Protein AF-A0AAE8SGS6-F1 (afdb_monomer_lite)

Structure (mmCIF, N/CA/C/O backbone):
data_AF-A0AAE8SGS6-F1
#
_entry.id   AF-A0AAE8SGS6-F1
#
loop_
_atom_site.group_PDB
_atom_site.id
_atom_site.type_symbol
_atom_site.label_atom_id
_atom_site.label_alt_id
_atom_site.label_comp_id
_atom_site.label_asym_id
_atom_site.label_entity_id
_atom_site.label_seq_id
_atom_site.pdbx_PDB_ins_code
_atom_site.Cartn_x
_atom_site.Cartn_y
_atom_site.Cartn_z
_atom_site.occupancy
_atom_site.B_iso_or_equiv
_atom_site.auth_seq_id
_atom_site.auth_comp_id
_atom_site.auth_asym_id
_atom_site.auth_atom_id
_atom_site.pdbx_PDB_model_num
ATOM 1 N N . MET A 1 1 ? -0.148 -6.197 -7.520 1.00 55.69 1 MET A N 1
ATOM 2 C CA . MET A 1 1 ? 1.089 -6.992 -7.305 1.00 55.69 1 MET A CA 1
ATOM 3 C C . MET A 1 1 ? 2.175 -6.248 -6.523 1.00 55.69 1 MET A C 1
ATOM 5 O O . MET A 1 1 ? 2.880 -6.892 -5.769 1.00 55.69 1 MET A O 1
ATOM 9 N N . GLY A 1 2 ? 2.340 -4.921 -6.624 1.00 62.47 2 GLY A N 1
ATOM 10 C CA . GLY A 1 2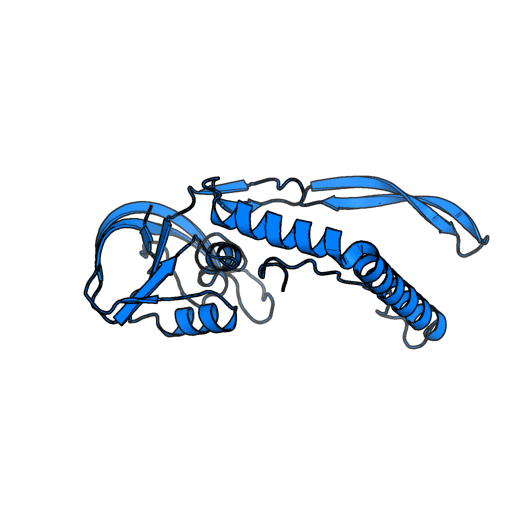 ? 3.421 -4.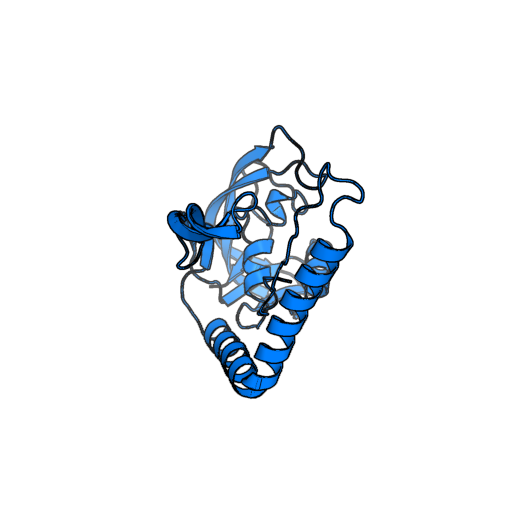232 -5.888 1.00 62.47 2 GLY A CA 1
ATOM 11 C C . GLY A 1 2 ? 3.364 -4.376 -4.355 1.00 62.47 2 GLY A C 1
ATOM 12 O O . GLY A 1 2 ? 4.394 -4.541 -3.711 1.00 62.47 2 GLY A O 1
ATOM 13 N N . LEU A 1 3 ? 2.161 -4.393 -3.768 1.00 75.56 3 LEU A N 1
ATOM 14 C CA . LEU A 1 3 ? 1.960 -4.405 -2.310 1.00 75.56 3 LEU A CA 1
ATOM 15 C C . LEU A 1 3 ? 1.881 -5.807 -1.678 1.00 75.56 3 LEU A C 1
ATOM 17 O O . LEU A 1 3 ? 1.738 -5.916 -0.463 1.00 75.56 3 LEU A O 1
ATOM 21 N N . SER A 1 4 ? 2.026 -6.883 -2.462 1.00 83.31 4 SER A N 1
ATOM 22 C CA . SER A 1 4 ? 2.047 -8.270 -1.956 1.00 83.31 4 SER A CA 1
ATOM 23 C C . SER A 1 4 ? 3.421 -8.716 -1.430 1.00 83.31 4 SER A C 1
ATOM 25 O O . SER A 1 4 ? 3.700 -9.912 -1.341 1.00 83.31 4 SER A O 1
ATOM 27 N N . GLN A 1 5 ? 4.295 -7.756 -1.096 1.00 87.31 5 GLN A N 1
ATOM 28 C CA . GLN A 1 5 ? 5.687 -7.971 -0.676 1.00 87.31 5 GLN A CA 1
ATOM 29 C C . GLN A 1 5 ? 6.478 -8.824 -1.679 1.00 87.31 5 GLN A C 1
ATOM 31 O O . GLN A 1 5 ? 7.076 -9.847 -1.343 1.00 87.31 5 GLN A O 1
ATOM 36 N N . THR A 1 6 ? 6.429 -8.412 -2.944 1.00 87.38 6 THR A N 1
ATOM 37 C CA . THR A 1 6 ? 7.025 -9.118 -4.084 1.00 87.38 6 THR A CA 1
ATOM 38 C C . THR A 1 6 ? 7.822 -8.148 -4.943 1.00 87.38 6 THR A C 1
ATOM 40 O O . THR A 1 6 ? 7.448 -6.987 -5.089 1.00 87.38 6 THR A O 1
ATOM 43 N N . ILE A 1 7 ? 8.888 -8.634 -5.574 1.00 88.88 7 ILE A N 1
ATOM 44 C CA . ILE A 1 7 ? 9.626 -7.859 -6.574 1.00 88.88 7 ILE A CA 1
ATOM 45 C C . ILE A 1 7 ? 8.873 -7.979 -7.898 1.00 88.88 7 ILE A C 1
ATOM 47 O O . ILE A 1 7 ? 8.669 -9.084 -8.395 1.00 88.88 7 ILE A O 1
ATOM 51 N N . THR A 1 8 ? 8.445 -6.848 -8.454 1.00 89.69 8 THR A N 1
ATOM 52 C CA . THR A 1 8 ? 7.739 -6.792 -9.739 1.00 89.69 8 THR A CA 1
ATOM 53 C C . THR A 1 8 ? 8.549 -5.957 -10.715 1.00 89.69 8 THR A C 1
ATOM 55 O O . THR A 1 8 ? 9.014 -4.875 -10.365 1.00 89.69 8 THR A O 1
ATOM 58 N N . PHE A 1 9 ? 8.692 -6.450 -11.941 1.00 89.81 9 PHE A N 1
ATOM 59 C CA . PHE A 1 9 ? 9.285 -5.707 -13.045 1.00 89.81 9 PHE A CA 1
ATOM 60 C C . PHE A 1 9 ? 8.197 -5.412 -14.072 1.00 89.81 9 PHE A C 1
ATOM 62 O O . PHE A 1 9 ? 7.480 -6.321 -14.487 1.00 89.81 9 PHE A O 1
ATOM 69 N N . LEU A 1 10 ? 8.094 -4.152 -14.484 1.00 90.19 10 LEU A N 1
ATOM 70 C CA . LEU A 1 10 ? 7.346 -3.756 -15.669 1.00 90.19 10 LEU A CA 1
ATOM 71 C C . LEU A 1 10 ? 8.364 -3.477 -16.775 1.00 90.19 10 LEU A C 1
ATOM 73 O O . LEU A 1 10 ? 9.272 -2.667 -16.592 1.00 90.19 10 LEU A O 1
ATOM 77 N N . ILE A 1 11 ? 8.233 -4.180 -17.898 1.00 89.31 11 ILE A N 1
ATOM 78 C CA . ILE A 1 11 ? 9.107 -4.021 -19.059 1.00 89.31 11 ILE A CA 1
ATOM 79 C C . ILE A 1 11 ? 8.247 -3.500 -20.195 1.00 89.31 11 ILE A C 1
ATOM 81 O O . ILE A 1 11 ? 7.446 -4.236 -20.769 1.00 89.31 11 ILE A O 1
ATOM 85 N N . GLU A 1 12 ? 8.424 -2.229 -20.521 1.00 89.56 12 GLU A N 1
ATOM 86 C CA . GLU A 1 12 ? 7.713 -1.599 -21.622 1.00 89.56 12 GLU A CA 1
ATOM 87 C C . GLU A 1 12 ? 8.649 -1.378 -22.798 1.00 89.56 12 GLU A C 1
ATOM 89 O O . GLU A 1 12 ? 9.820 -1.021 -22.657 1.00 89.56 12 GLU A O 1
ATOM 94 N N . MET A 1 13 ? 8.109 -1.594 -23.990 1.00 86.56 13 MET A N 1
ATOM 95 C CA . MET A 1 13 ? 8.803 -1.341 -25.239 1.00 86.56 13 MET A CA 1
ATOM 96 C C . MET A 1 13 ? 7.984 -0.382 -26.077 1.00 86.56 13 MET A C 1
ATOM 98 O O . MET A 1 13 ? 6.754 -0.401 -26.054 1.00 86.56 13 MET A O 1
ATOM 102 N N . ARG A 1 14 ? 8.670 0.452 -26.857 1.00 83.94 14 ARG A N 1
ATOM 103 C CA . ARG A 1 14 ? 8.012 1.415 -27.738 1.00 83.94 14 ARG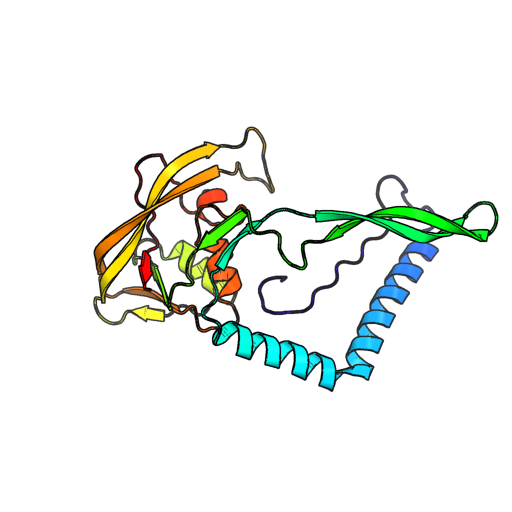 A CA 1
ATOM 104 C C . ARG A 1 14 ? 7.076 0.678 -28.704 1.00 83.94 14 ARG A C 1
ATOM 106 O O . ARG A 1 14 ? 7.540 -0.102 -29.530 1.00 83.94 14 ARG A O 1
ATOM 113 N N . GLY A 1 15 ? 5.775 0.936 -28.615 1.00 85.00 15 GLY A N 1
ATOM 114 C CA . GLY A 1 15 ? 4.773 0.285 -29.470 1.00 85.00 15 GLY A CA 1
ATOM 115 C C . GLY A 1 15 ? 3.657 1.197 -29.977 1.00 85.00 15 GLY A C 1
ATOM 116 O O . GLY A 1 15 ? 3.002 0.859 -30.958 1.00 85.00 15 GLY A O 1
ATOM 117 N N . ILE A 1 16 ? 3.458 2.365 -29.364 1.00 88.06 16 ILE A N 1
ATOM 118 C CA . ILE A 1 16 ? 2.375 3.287 -29.724 1.00 88.06 16 ILE A CA 1
ATOM 119 C C . ILE A 1 16 ? 2.725 4.022 -31.024 1.00 88.06 16 ILE A C 1
ATOM 121 O O . ILE A 1 16 ? 3.804 4.605 -31.141 1.00 88.06 16 ILE A O 1
ATOM 125 N N . GLY A 1 17 ? 1.808 3.992 -31.996 1.00 89.94 17 GLY A N 1
ATOM 126 C CA . GLY A 1 17 ? 1.929 4.732 -33.259 1.00 89.94 17 GLY A CA 1
ATOM 127 C C . GLY A 1 17 ? 2.955 4.174 -34.251 1.00 89.94 17 GLY A C 1
ATOM 128 O O . GLY A 1 17 ? 3.382 4.901 -35.141 1.00 89.94 17 GLY A O 1
ATOM 129 N N . LEU A 1 18 ? 3.379 2.914 -34.093 1.00 87.25 18 LEU A N 1
ATOM 130 C CA . LEU A 1 18 ? 4.431 2.300 -34.919 1.00 87.25 18 LEU A CA 1
ATOM 131 C C . LEU A 1 18 ? 3.973 1.128 -35.795 1.00 87.25 18 LEU A C 1
ATOM 133 O O . LEU A 1 18 ? 4.754 0.675 -36.626 1.00 87.25 18 LEU A O 1
ATOM 137 N N . ALA A 1 19 ? 2.750 0.623 -35.609 1.00 89.25 19 ALA A N 1
ATOM 138 C CA . ALA A 1 19 ? 2.269 -0.596 -36.264 1.00 89.25 19 ALA A CA 1
ATOM 139 C C . ALA A 1 19 ? 3.290 -1.760 -36.148 1.00 89.25 19 ALA A C 1
ATOM 141 O O . ALA A 1 19 ? 3.707 -2.128 -35.042 1.00 89.25 19 ALA A O 1
ATOM 142 N N . ASP A 1 20 ? 3.702 -2.331 -37.277 1.00 88.19 20 ASP A N 1
ATOM 143 C CA . ASP A 1 20 ? 4.616 -3.469 -37.401 1.00 88.19 20 ASP A CA 1
ATOM 144 C C . ASP A 1 20 ? 6.100 -3.078 -37.487 1.00 88.19 20 ASP A C 1
ATOM 146 O O . ASP A 1 20 ? 6.967 -3.957 -37.500 1.00 88.19 20 ASP A O 1
ATOM 150 N N . GLN A 1 21 ? 6.424 -1.780 -37.460 1.00 90.38 21 GLN A N 1
ATOM 151 C CA . GLN A 1 21 ? 7.806 -1.319 -37.550 1.00 90.38 21 GLN A CA 1
ATOM 152 C C . GLN A 1 21 ? 8.671 -2.002 -36.492 1.00 90.38 21 GLN A C 1
ATOM 154 O O . GLN A 1 21 ? 8.366 -1.990 -35.290 1.00 90.38 21 GLN A O 1
ATOM 159 N N . GLU A 1 22 ? 9.768 -2.600 -36.955 1.00 89.25 22 GLU A N 1
ATOM 160 C CA . GLU A 1 22 ? 10.812 -3.167 -36.102 1.00 89.25 22 GLU A CA 1
ATOM 161 C C . GLU A 1 22 ? 10.275 -4.215 -35.115 1.00 89.25 22 GLU A C 1
ATOM 163 O O . GLU A 1 22 ? 10.820 -4.390 -34.022 1.00 89.25 22 GLU A O 1
ATOM 168 N N . PHE A 1 23 ? 9.173 -4.895 -35.466 1.00 90.50 23 PHE A N 1
ATOM 169 C CA . PHE A 1 23 ? 8.489 -5.835 -34.578 1.00 90.50 23 PHE A CA 1
ATOM 170 C C . PHE A 1 23 ? 9.424 -6.942 -34.086 1.00 90.50 23 PHE A C 1
ATOM 172 O O . PHE A 1 23 ? 9.491 -7.193 -32.887 1.00 90.50 23 PHE A O 1
ATOM 179 N N . GLN A 1 24 ? 10.223 -7.533 -34.982 1.00 92.38 24 GLN A N 1
ATOM 180 C CA . GLN A 1 24 ? 11.206 -8.557 -34.615 1.00 92.38 24 GLN A CA 1
ATOM 181 C C . GLN A 1 24 ? 12.210 -8.040 -33.578 1.00 92.38 24 GLN A C 1
ATOM 183 O O . GLN A 1 24 ? 12.434 -8.697 -32.564 1.00 92.38 24 GLN A O 1
ATOM 188 N N . ARG A 1 25 ? 12.764 -6.836 -33.784 1.00 89.56 25 ARG A N 1
ATOM 189 C CA . ARG A 1 25 ? 13.720 -6.218 -32.853 1.00 89.56 25 ARG A CA 1
ATOM 190 C C . ARG A 1 25 ? 13.089 -5.956 -31.489 1.00 89.56 25 ARG A C 1
ATOM 192 O O . ARG A 1 25 ? 13.722 -6.215 -30.471 1.00 89.56 25 ARG A O 1
ATOM 199 N N . ARG A 1 26 ? 11.854 -5.447 -31.462 1.00 90.75 26 ARG A N 1
ATOM 200 C CA . ARG A 1 26 ? 11.112 -5.205 -30.216 1.00 90.75 26 ARG A CA 1
ATOM 201 C C . ARG A 1 26 ? 10.871 -6.517 -29.477 1.00 90.75 26 ARG A C 1
ATOM 203 O O . ARG A 1 26 ? 11.275 -6.645 -28.331 1.00 90.75 26 ARG A O 1
ATOM 210 N N . THR A 1 27 ? 10.319 -7.523 -30.144 1.00 92.12 27 THR A N 1
ATOM 211 C CA . THR A 1 27 ? 10.084 -8.840 -29.538 1.00 92.12 27 THR A CA 1
ATOM 212 C C . THR A 1 27 ? 11.373 -9.455 -28.990 1.00 92.12 27 THR A C 1
ATOM 214 O O . THR A 1 27 ? 11.394 -9.903 -27.845 1.00 92.12 27 THR A O 1
ATOM 217 N N . ALA A 1 28 ? 12.465 -9.404 -29.760 1.00 93.81 28 ALA A N 1
ATOM 218 C CA . ALA A 1 28 ? 13.766 -9.898 -29.321 1.00 93.81 28 ALA A CA 1
ATOM 219 C C . ALA A 1 28 ? 14.281 -9.145 -28.083 1.00 93.81 28 ALA A C 1
ATOM 221 O O . ALA A 1 28 ? 14.671 -9.785 -27.112 1.00 93.81 28 ALA A O 1
ATOM 222 N N . ALA A 1 29 ? 14.219 -7.808 -28.069 1.00 91.88 29 ALA A N 1
ATOM 223 C CA . ALA A 1 29 ? 14.652 -7.006 -26.924 1.00 91.88 29 ALA A CA 1
ATOM 224 C C . ALA A 1 29 ? 13.851 -7.325 -25.649 1.00 91.88 29 ALA A C 1
ATOM 226 O O . ALA A 1 29 ? 14.433 -7.466 -24.573 1.00 91.88 29 ALA A O 1
ATOM 227 N N . GLY A 1 30 ? 12.530 -7.485 -25.770 1.00 93.56 30 GLY A N 1
ATOM 228 C CA . GLY A 1 30 ? 11.658 -7.858 -24.655 1.00 93.56 30 GLY A CA 1
ATOM 229 C C . GLY A 1 30 ? 11.993 -9.220 -24.082 1.00 93.56 30 GLY A C 1
ATOM 230 O O . GLY A 1 30 ? 12.142 -9.355 -22.868 1.00 93.56 30 GLY A O 1
ATOM 231 N N . LEU A 1 31 ? 12.165 -10.207 -24.965 1.00 95.19 31 LEU A N 1
ATOM 232 C CA . LEU A 1 31 ? 12.571 -11.551 -24.575 1.00 95.19 31 LEU A CA 1
ATOM 233 C C . LEU A 1 31 ? 13.933 -11.526 -23.877 1.00 95.19 31 LEU A C 1
ATOM 235 O O . LEU A 1 31 ? 14.060 -12.087 -22.797 1.00 95.19 31 LEU A O 1
ATOM 239 N N . THR A 1 32 ? 14.922 -10.820 -24.432 1.00 95.69 32 THR A N 1
ATOM 240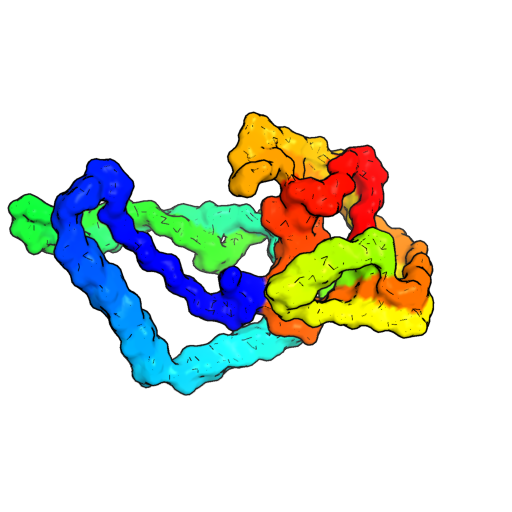 C CA . THR A 1 32 ? 16.246 -10.689 -23.808 1.00 95.69 32 THR A CA 1
ATOM 241 C C . THR A 1 32 ? 16.162 -10.073 -22.413 1.00 95.69 32 THR A C 1
ATOM 243 O O . THR A 1 32 ? 16.795 -10.587 -21.493 1.00 95.69 32 THR A O 1
ATOM 246 N N . MET A 1 33 ? 15.370 -9.011 -22.220 1.00 95.25 33 MET A N 1
ATOM 247 C CA . MET A 1 33 ? 15.194 -8.402 -20.895 1.00 95.25 33 MET A CA 1
ATOM 248 C C . MET A 1 33 ? 14.520 -9.363 -19.909 1.00 95.25 33 MET A C 1
ATOM 250 O O . MET A 1 33 ? 15.003 -9.521 -18.787 1.00 95.25 33 MET A O 1
ATOM 254 N N . ALA A 1 34 ? 13.438 -10.029 -20.324 1.00 95.69 34 ALA A N 1
ATOM 255 C CA . ALA A 1 34 ? 12.726 -10.987 -19.483 1.00 95.69 34 ALA A CA 1
ATOM 256 C C . ALA A 1 34 ? 13.620 -12.179 -19.099 1.00 95.69 34 ALA A C 1
ATOM 258 O O . ALA A 1 34 ? 13.721 -12.504 -17.915 1.00 95.69 34 ALA A O 1
ATOM 259 N N . SER A 1 35 ? 14.322 -12.776 -20.069 1.00 97.25 35 SER A N 1
ATOM 260 C CA . SER A 1 35 ? 15.278 -13.863 -19.836 1.00 97.25 35 SER A CA 1
ATOM 261 C C . SER A 1 35 ? 16.394 -13.431 -18.893 1.00 97.25 35 SER A C 1
ATOM 263 O O . SER A 1 35 ? 16.637 -14.111 -17.906 1.00 97.25 35 SER A O 1
ATOM 265 N N . ALA A 1 36 ? 17.004 -12.261 -19.107 1.00 97.44 36 ALA A N 1
ATOM 266 C CA . ALA A 1 36 ? 18.069 -11.774 -18.234 1.00 97.44 36 ALA A CA 1
ATOM 267 C C . ALA A 1 36 ? 17.602 -11.592 -16.778 1.00 97.44 36 ALA A C 1
ATOM 269 O O . ALA A 1 36 ? 18.345 -11.924 -15.852 1.00 97.44 36 ALA A O 1
ATOM 270 N N . ILE A 1 37 ? 16.377 -11.096 -16.558 1.00 96.38 37 ILE A N 1
ATOM 271 C CA . ILE A 1 37 ? 15.796 -10.965 -15.212 1.00 96.38 37 ILE A CA 1
ATOM 272 C C . ILE A 1 37 ? 15.577 -12.345 -14.583 1.00 96.38 37 ILE A C 1
ATOM 274 O O . ILE A 1 37 ? 15.977 -12.553 -13.436 1.00 96.38 37 ILE A O 1
ATOM 278 N N . ILE A 1 38 ? 14.979 -13.282 -15.325 1.00 96.31 38 ILE A N 1
ATOM 279 C CA . ILE A 1 38 ? 14.697 -14.643 -14.846 1.00 96.31 38 ILE A CA 1
ATOM 280 C C . ILE A 1 38 ? 15.998 -15.381 -14.529 1.00 96.31 38 ILE A C 1
ATOM 282 O O . ILE A 1 38 ? 16.147 -15.891 -13.420 1.00 96.31 38 ILE A O 1
ATOM 286 N N . ASP A 1 39 ? 16.960 -15.377 -15.449 1.00 98.12 39 ASP A N 1
ATOM 287 C CA . ASP A 1 39 ? 18.254 -16.037 -15.283 1.00 98.12 39 ASP A CA 1
ATOM 288 C C . ASP A 1 39 ? 19.023 -15.433 -14.106 1.00 98.12 39 ASP A C 1
ATOM 290 O O . ASP A 1 39 ? 19.580 -16.156 -13.282 1.00 98.12 39 ASP A O 1
ATOM 294 N N . THR A 1 40 ? 19.007 -14.103 -13.960 1.00 97.69 40 THR A N 1
ATOM 295 C CA . THR A 1 40 ? 19.636 -13.437 -12.811 1.00 97.69 40 THR A CA 1
ATOM 296 C C . THR A 1 40 ? 18.970 -13.847 -11.501 1.00 97.69 40 THR A C 1
ATOM 298 O O . THR A 1 40 ? 19.674 -14.148 -10.533 1.00 97.69 40 THR A O 1
ATOM 301 N N . ALA A 1 41 ? 17.635 -13.882 -11.450 1.00 96.50 41 ALA A N 1
ATOM 302 C CA . ALA A 1 41 ? 16.901 -14.307 -10.264 1.00 96.50 41 ALA A CA 1
ATOM 303 C C . ALA A 1 41 ? 17.169 -15.783 -9.927 1.00 96.50 41 ALA A C 1
ATOM 305 O O . ALA A 1 41 ? 17.428 -16.090 -8.766 1.00 96.50 41 ALA A O 1
ATOM 306 N N . ALA A 1 42 ? 17.186 -16.671 -10.926 1.00 97.62 42 ALA A N 1
ATOM 307 C CA . ALA A 1 42 ? 17.457 -18.099 -10.765 1.00 97.62 42 ALA A CA 1
ATOM 308 C C . ALA A 1 42 ? 18.894 -18.358 -10.287 1.00 97.62 42 ALA A C 1
ATOM 310 O O . ALA A 1 42 ? 19.103 -19.033 -9.277 1.00 97.62 42 ALA A O 1
ATOM 311 N N . ASN A 1 43 ? 19.882 -17.726 -10.928 1.00 98.56 43 ASN A N 1
ATOM 312 C CA . ASN A 1 43 ? 21.294 -17.823 -10.546 1.00 98.56 43 ASN A CA 1
ATOM 313 C C . ASN A 1 43 ? 21.571 -17.253 -9.143 1.00 98.56 43 ASN A C 1
ATOM 315 O O . ASN A 1 43 ? 22.574 -17.593 -8.520 1.00 98.56 43 ASN A O 1
ATOM 319 N N . ASN A 1 44 ? 20.679 -16.401 -8.622 1.00 98.19 44 ASN A N 1
ATOM 320 C CA . ASN A 1 44 ? 20.774 -15.799 -7.292 1.00 98.19 44 ASN A CA 1
ATOM 321 C C . ASN A 1 44 ? 19.615 -16.206 -6.365 1.00 98.19 44 ASN A C 1
ATOM 323 O O . ASN A 1 44 ? 19.332 -15.488 -5.399 1.00 98.19 44 ASN A O 1
ATOM 327 N N . ALA A 1 45 ? 18.957 -17.346 -6.616 1.00 97.75 45 ALA A N 1
ATOM 328 C CA . ALA A 1 45 ? 17.678 -17.698 -5.989 1.00 97.75 45 ALA A CA 1
ATOM 329 C C . ALA A 1 45 ? 17.701 -17.586 -4.458 1.00 97.75 45 ALA A C 1
ATOM 331 O O . ALA A 1 45 ? 16.831 -16.956 -3.859 1.00 97.75 45 ALA A O 1
ATOM 332 N N . GLN A 1 46 ? 18.751 -18.108 -3.816 1.00 98.19 46 GLN A N 1
ATOM 333 C CA . GLN A 1 46 ? 18.861 -18.077 -2.357 1.00 98.19 46 GLN A CA 1
ATOM 334 C C . GLN A 1 46 ? 19.026 -16.659 -1.799 1.00 98.19 46 GLN A C 1
ATOM 336 O O . GLN A 1 46 ? 18.524 -16.359 -0.715 1.00 98.19 46 GLN A O 1
ATOM 341 N N . LYS A 1 47 ? 19.724 -15.779 -2.524 1.00 97.75 47 LYS A N 1
ATOM 342 C CA . LYS A 1 47 ? 19.877 -14.373 -2.138 1.00 97.75 47 LYS A CA 1
ATOM 343 C C . LYS A 1 47 ? 18.540 -13.651 -2.262 1.00 97.75 47 LYS A C 1
ATOM 345 O O . LYS A 1 47 ? 18.130 -13.006 -1.304 1.00 97.75 47 LYS A O 1
ATOM 350 N N . VAL A 1 48 ? 17.851 -13.814 -3.393 1.00 96.31 48 VAL A N 1
ATOM 351 C CA . VAL A 1 48 ? 16.524 -13.220 -3.628 1.00 96.31 48 VAL A CA 1
ATOM 352 C C . VAL A 1 48 ? 15.545 -13.664 -2.544 1.00 96.31 48 VAL A C 1
ATOM 354 O O . VAL A 1 48 ? 14.947 -12.818 -1.882 1.00 96.31 48 VAL A O 1
ATOM 357 N N . PHE A 1 49 ? 15.451 -14.973 -2.297 1.00 96.31 49 PHE A N 1
ATOM 358 C CA . PHE A 1 49 ? 14.567 -15.536 -1.281 1.00 96.31 49 PHE A CA 1
ATOM 359 C C . PHE A 1 49 ? 14.864 -14.971 0.112 1.00 96.31 49 PHE A C 1
ATOM 361 O O . PHE A 1 49 ? 13.969 -14.448 0.771 1.00 96.31 49 PHE A O 1
ATOM 368 N N . LYS A 1 50 ? 16.132 -15.000 0.548 1.00 97.81 50 LYS A N 1
ATOM 369 C CA . LYS A 1 50 ? 16.525 -14.460 1.860 1.00 97.81 50 LYS A CA 1
ATOM 370 C C . LYS A 1 50 ? 16.228 -12.969 1.994 1.00 97.81 50 LYS A C 1
ATOM 372 O O . LYS A 1 50 ? 15.783 -12.550 3.057 1.00 97.81 50 LYS A O 1
ATOM 377 N N . THR A 1 51 ? 16.474 -12.178 0.950 1.00 96.19 51 THR A N 1
ATOM 378 C CA . THR A 1 51 ? 16.200 -10.736 0.967 1.00 96.19 51 THR A CA 1
ATOM 379 C C . THR A 1 51 ? 14.702 -10.455 1.077 1.00 96.19 51 THR A C 1
ATOM 381 O O . THR A 1 51 ? 14.312 -9.643 1.911 1.00 96.19 51 THR A O 1
ATOM 384 N N . VAL A 1 52 ? 13.866 -11.142 0.291 1.00 95.25 52 VAL A N 1
ATOM 385 C CA . VAL A 1 52 ? 12.406 -10.948 0.315 1.00 95.25 52 VAL A CA 1
ATOM 386 C C . VAL A 1 52 ? 11.814 -11.411 1.647 1.00 95.25 52 VAL A C 1
ATOM 388 O O . VAL A 1 52 ? 11.140 -10.636 2.320 1.00 95.25 52 VAL A O 1
ATOM 391 N N . GLU A 1 53 ? 12.121 -12.634 2.083 1.00 96.12 53 GLU A N 1
ATOM 392 C CA . GLU A 1 53 ? 11.598 -13.180 3.342 1.00 96.12 53 GLU A CA 1
ATOM 393 C C . GLU A 1 53 ? 12.124 -12.429 4.571 1.00 96.12 53 GLU A C 1
ATOM 395 O O . GLU A 1 53 ? 11.403 -12.258 5.555 1.00 96.12 53 GLU A O 1
ATOM 400 N N . GLY A 1 54 ? 13.374 -11.959 4.526 1.00 97.56 54 GLY A N 1
ATOM 401 C CA . GLY A 1 54 ? 13.936 -11.075 5.545 1.00 97.56 54 GLY A CA 1
ATOM 402 C C . GLY A 1 54 ? 13.169 -9.756 5.622 1.00 97.56 54 GLY A C 1
ATOM 403 O O . GLY A 1 54 ? 12.667 -9.407 6.687 1.00 97.56 54 GLY A O 1
ATOM 404 N N . GLY A 1 55 ? 12.980 -9.090 4.478 1.00 95.56 55 GLY A N 1
ATOM 405 C CA . GLY A 1 55 ? 12.226 -7.838 4.393 1.00 95.56 55 GLY A CA 1
ATOM 406 C C . GLY A 1 55 ? 10.782 -7.967 4.885 1.00 95.56 55 GLY A C 1
ATOM 407 O O . GLY A 1 55 ? 10.318 -7.109 5.631 1.00 95.56 55 GLY A O 1
ATOM 408 N N . ILE A 1 56 ? 10.093 -9.066 4.557 1.00 96.00 56 ILE A N 1
ATOM 409 C CA . ILE A 1 56 ? 8.740 -9.356 5.067 1.00 96.00 56 ILE A CA 1
ATOM 410 C C . ILE A 1 56 ? 8.747 -9.467 6.596 1.00 96.00 56 ILE A C 1
ATOM 412 O O . ILE A 1 56 ? 7.913 -8.855 7.268 1.00 96.00 56 ILE A O 1
ATOM 416 N N . LYS A 1 57 ? 9.692 -10.229 7.161 1.00 97.06 57 LYS A N 1
ATOM 417 C CA . LYS A 1 57 ? 9.805 -10.409 8.617 1.00 97.06 57 LYS A CA 1
ATOM 418 C C . LYS A 1 57 ? 10.093 -9.092 9.329 1.00 97.06 57 LYS A C 1
ATOM 420 O O . LYS A 1 57 ? 9.503 -8.842 10.381 1.00 97.06 57 LYS A O 1
ATOM 425 N N . ASP A 1 58 ? 10.964 -8.265 8.765 1.00 96.50 58 ASP A N 1
ATOM 426 C CA . ASP A 1 58 ? 11.298 -6.953 9.317 1.00 96.50 58 ASP A CA 1
ATOM 427 C C . ASP A 1 58 ? 10.096 -6.003 9.218 1.00 96.50 58 ASP A C 1
ATOM 429 O O . ASP A 1 58 ? 9.723 -5.361 10.204 1.00 96.50 58 ASP A O 1
ATOM 433 N N . PHE A 1 59 ? 9.398 -5.997 8.079 1.00 95.31 59 PHE A N 1
ATOM 434 C CA . PHE A 1 59 ? 8.183 -5.209 7.869 1.00 95.31 59 PHE A CA 1
ATOM 435 C C . PHE A 1 59 ? 7.061 -5.567 8.855 1.00 95.31 59 PHE A C 1
ATOM 437 O O . PHE A 1 59 ? 6.408 -4.667 9.389 1.00 95.31 59 PHE A O 1
ATOM 444 N N . MET A 1 60 ? 6.844 -6.858 9.133 1.00 96.06 60 MET A N 1
ATOM 445 C CA . MET A 1 60 ? 5.830 -7.330 10.089 1.00 96.06 60 MET A CA 1
ATOM 446 C C . MET A 1 60 ? 6.140 -6.944 11.542 1.00 96.06 60 MET A C 1
ATOM 448 O O . MET A 1 60 ? 5.223 -6.834 12.357 1.00 96.06 60 MET A O 1
ATOM 452 N N . LYS A 1 61 ? 7.423 -6.754 11.875 1.00 96.75 61 LYS A N 1
ATOM 453 C CA . LYS A 1 61 ? 7.885 -6.345 13.213 1.00 96.75 61 LYS A CA 1
ATOM 454 C C . LYS A 1 61 ? 8.011 -4.831 13.370 1.00 96.75 61 LYS A C 1
ATOM 456 O O . LYS A 1 61 ? 8.095 -4.352 14.501 1.00 96.75 61 LYS A O 1
ATOM 461 N N . SER A 1 62 ? 8.055 -4.099 12.259 1.00 95.94 62 SER A N 1
ATOM 462 C CA . SER A 1 62 ? 8.248 -2.654 12.251 1.00 95.94 62 SER A CA 1
ATOM 463 C C . SER A 1 62 ? 7.124 -1.923 12.983 1.00 95.94 62 SER A C 1
ATOM 465 O O . SER A 1 62 ? 5.944 -2.247 12.841 1.00 95.94 62 SER A O 1
ATOM 467 N N . LYS A 1 63 ? 7.519 -0.902 13.745 1.00 95.81 63 LYS A N 1
ATOM 468 C CA . LYS A 1 63 ? 6.634 0.059 14.416 1.00 95.81 63 LYS A CA 1
ATOM 469 C C . LYS A 1 63 ? 6.768 1.468 13.836 1.00 95.81 63 LYS A C 1
ATOM 471 O O . LYS A 1 63 ? 6.188 2.400 14.384 1.00 95.81 63 LYS A O 1
ATOM 476 N N . GLU A 1 64 ? 7.553 1.614 12.770 1.00 96.00 64 GLU A N 1
ATOM 477 C CA . GLU A 1 64 ? 7.744 2.897 12.104 1.00 96.00 64 GLU A CA 1
ATOM 478 C C . GLU A 1 64 ? 6.401 3.450 11.607 1.00 96.00 64 GLU A C 1
ATOM 480 O O . GLU A 1 64 ? 5.508 2.660 11.265 1.00 96.00 64 GLU A O 1
ATOM 485 N N . PRO A 1 65 ? 6.240 4.784 11.556 1.00 97.19 65 PRO A N 1
ATOM 486 C CA . PRO A 1 65 ? 5.072 5.407 10.957 1.00 97.19 65 PRO A CA 1
ATOM 487 C C . PRO A 1 65 ? 4.819 4.901 9.532 1.00 97.19 65 PRO A C 1
ATOM 489 O O . PRO A 1 65 ? 5.748 4.670 8.756 1.00 97.19 65 PRO A O 1
ATOM 492 N N . ILE A 1 66 ? 3.546 4.759 9.176 1.00 96.81 66 ILE A N 1
ATOM 493 C CA . ILE A 1 66 ? 3.125 4.505 7.801 1.00 96.81 66 ILE A CA 1
ATOM 494 C C . ILE A 1 66 ? 3.173 5.811 7.007 1.00 96.81 66 ILE A C 1
ATOM 496 O O . ILE A 1 66 ? 2.863 6.882 7.531 1.00 96.81 66 ILE A O 1
ATOM 500 N N . VAL A 1 67 ? 3.547 5.718 5.734 1.00 95.75 67 VAL A N 1
ATOM 501 C CA . VAL A 1 67 ? 3.431 6.823 4.779 1.00 95.75 67 VAL A CA 1
ATOM 502 C C . VAL A 1 67 ? 2.065 6.711 4.115 1.00 95.75 67 VAL A C 1
ATOM 504 O O . VAL A 1 67 ? 1.770 5.686 3.507 1.00 95.75 67 VAL A O 1
ATOM 507 N N . VAL A 1 68 ? 1.235 7.742 4.267 1.00 96.56 68 VAL A N 1
ATOM 508 C CA . VAL A 1 68 ? -0.120 7.781 3.696 1.00 96.56 68 VAL A CA 1
ATOM 509 C C . VAL A 1 68 ? -0.085 8.404 2.305 1.00 96.56 68 VAL A C 1
ATOM 511 O O . VAL A 1 68 ? -0.674 7.859 1.378 1.00 96.56 68 VAL A O 1
ATOM 514 N N . THR A 1 69 ? 0.659 9.501 2.142 1.00 96.06 69 THR A N 1
ATOM 515 C CA . THR A 1 69 ? 0.902 10.139 0.842 1.00 96.06 69 THR A CA 1
ATOM 516 C C . THR A 1 69 ? 2.370 10.512 0.688 1.00 96.06 69 THR A C 1
ATOM 518 O O . THR A 1 69 ? 3.063 10.824 1.665 1.00 96.06 69 THR A O 1
ATOM 521 N N . ASP A 1 70 ? 2.857 10.488 -0.548 1.00 94.88 70 ASP A N 1
ATOM 522 C CA . ASP A 1 70 ? 4.239 10.788 -0.892 1.00 94.88 70 ASP A CA 1
ATOM 523 C C . ASP A 1 70 ? 4.357 11.582 -2.200 1.00 94.88 70 ASP A C 1
ATOM 525 O O . ASP A 1 70 ? 3.374 11.947 -2.847 1.00 94.88 70 ASP A O 1
ATOM 529 N N . SER A 1 71 ? 5.588 11.953 -2.540 1.00 93.00 71 SER A N 1
ATOM 530 C CA . SER A 1 71 ? 5.912 12.651 -3.779 1.00 93.00 71 SER A CA 1
ATOM 531 C C . SER A 1 71 ? 7.102 12.013 -4.492 1.00 93.00 71 SER A C 1
ATOM 533 O O . SER A 1 71 ? 8.034 11.470 -3.891 1.00 93.00 71 SER A O 1
ATOM 535 N N . THR A 1 72 ? 7.086 12.099 -5.822 1.00 93.94 72 THR A N 1
ATOM 536 C CA . THR A 1 72 ? 8.164 11.575 -6.667 1.00 93.94 72 THR A CA 1
ATOM 537 C C . THR A 1 72 ? 9.307 12.579 -6.769 1.00 93.94 72 THR A C 1
ATOM 539 O O . THR A 1 72 ? 9.103 13.740 -7.127 1.00 93.94 72 THR A O 1
ATOM 542 N N . LYS A 1 73 ? 10.543 12.125 -6.521 1.00 92.75 73 LYS A N 1
ATOM 543 C CA . LYS A 1 73 ? 11.748 12.935 -6.736 1.00 92.75 73 LYS A CA 1
ATOM 544 C C . LYS A 1 73 ? 12.329 12.667 -8.118 1.00 92.75 73 LYS A C 1
ATOM 546 O O . LYS A 1 73 ? 12.628 11.526 -8.461 1.00 92.75 73 LYS A O 1
ATOM 551 N N . TYR A 1 74 ? 12.573 13.733 -8.871 1.00 93.00 74 TYR A N 1
ATOM 552 C CA . TYR A 1 74 ? 13.194 13.663 -10.191 1.00 93.00 74 TYR A CA 1
ATOM 553 C C . TYR A 1 74 ? 14.676 14.021 -10.117 1.00 93.00 74 TYR A C 1
ATOM 555 O O . TYR A 1 74 ? 15.072 14.957 -9.420 1.00 93.00 74 TYR A O 1
ATOM 563 N N . ARG A 1 75 ? 15.517 13.279 -10.842 1.00 92.56 75 ARG A N 1
ATOM 564 C CA . ARG A 1 75 ? 16.941 13.597 -11.010 1.00 92.56 75 ARG A CA 1
ATOM 565 C C . ARG A 1 75 ? 17.379 13.337 -12.440 1.00 92.56 75 ARG A C 1
ATOM 567 O O . ARG A 1 75 ? 17.148 12.256 -12.970 1.00 92.56 75 ARG A O 1
ATOM 574 N N . THR A 1 76 ? 18.079 14.291 -13.037 1.00 95.50 76 THR A N 1
ATOM 575 C CA . THR A 1 76 ? 18.694 14.096 -14.352 1.00 95.50 76 THR A CA 1
ATOM 576 C C . THR A 1 76 ? 19.976 13.285 -14.211 1.00 95.50 76 THR A C 1
ATOM 578 O O . THR A 1 76 ? 20.833 13.606 -13.385 1.00 95.50 76 THR A O 1
ATOM 581 N N . ARG A 1 77 ? 20.119 12.231 -15.016 1.00 94.50 77 ARG A N 1
ATOM 582 C CA . ARG A 1 77 ? 21.337 11.416 -15.099 1.00 94.50 77 ARG A CA 1
ATOM 583 C C . ARG A 1 77 ? 21.751 11.269 -16.556 1.00 94.50 77 ARG A C 1
ATOM 585 O O . ARG A 1 77 ? 20.905 11.163 -17.437 1.00 94.50 77 ARG A O 1
ATOM 592 N N . GLN A 1 78 ? 23.056 11.244 -16.798 1.00 96.06 78 GLN A N 1
ATOM 593 C CA . GLN A 1 78 ? 23.602 10.927 -18.114 1.00 96.06 78 GLN A CA 1
ATOM 594 C C . GLN A 1 78 ? 23.493 9.418 -18.333 1.00 96.06 78 GLN A C 1
ATOM 596 O O . GLN A 1 78 ? 24.185 8.652 -17.661 1.00 96.06 78 GLN A O 1
ATOM 601 N N . PHE A 1 79 ? 22.606 8.996 -19.232 1.00 94.31 79 PHE A N 1
ATOM 602 C CA . PHE A 1 79 ? 22.387 7.589 -19.544 1.00 94.31 79 PHE A CA 1
ATOM 603 C C . PHE A 1 79 ? 23.027 7.237 -20.884 1.00 94.31 79 PHE A C 1
ATOM 605 O O . PHE A 1 79 ? 22.902 7.983 -21.856 1.00 94.31 79 PHE A O 1
ATOM 612 N N . GLN A 1 80 ? 23.746 6.117 -20.926 1.00 95.25 80 GLN A N 1
ATOM 613 C CA . GLN A 1 80 ? 24.416 5.669 -22.139 1.00 95.25 80 GLN A CA 1
ATOM 614 C C . GLN A 1 80 ? 23.404 4.999 -23.071 1.00 95.25 80 GLN A C 1
ATOM 616 O O . GLN A 1 80 ? 22.716 4.060 -22.677 1.00 95.25 80 GLN A O 1
ATOM 621 N N . MET A 1 81 ? 23.327 5.487 -24.305 1.00 91.69 81 MET A N 1
ATOM 622 C CA . MET A 1 81 ? 22.459 4.975 -25.363 1.00 91.69 81 MET A CA 1
ATOM 623 C C . MET A 1 81 ? 23.263 4.776 -26.649 1.00 91.69 81 MET A C 1
ATOM 625 O O . MET A 1 81 ? 24.396 5.242 -26.762 1.00 91.69 81 MET A O 1
ATOM 629 N N . ILE A 1 82 ? 22.672 4.080 -27.616 1.00 89.50 82 ILE A N 1
ATOM 630 C CA . ILE A 1 82 ? 23.219 3.950 -28.968 1.00 89.50 82 ILE A CA 1
ATOM 631 C C . ILE A 1 82 ? 22.504 4.968 -29.854 1.00 89.50 82 ILE A C 1
ATOM 633 O O . ILE A 1 82 ? 21.273 4.977 -29.923 1.00 89.5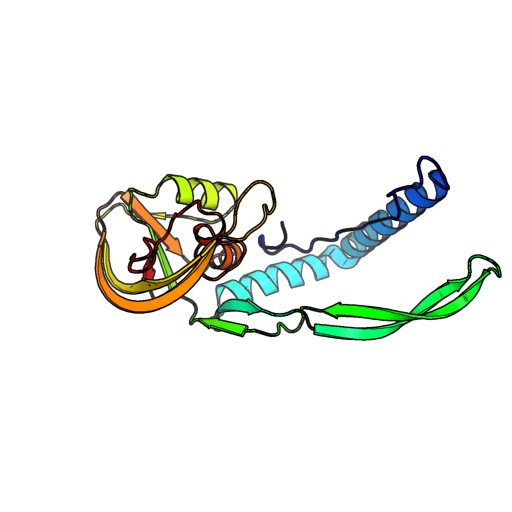0 82 ILE A O 1
ATOM 637 N N . ASP A 1 83 ? 23.268 5.822 -30.529 1.00 90.38 83 ASP A N 1
ATOM 638 C CA . ASP A 1 83 ? 22.732 6.709 -31.554 1.00 90.38 83 ASP A CA 1
ATOM 639 C C . ASP A 1 83 ? 22.316 5.889 -32.783 1.00 90.38 83 ASP A C 1
ATOM 641 O O . ASP A 1 83 ? 23.122 5.168 -33.369 1.00 90.38 83 ASP A O 1
ATOM 645 N N . TYR A 1 84 ? 21.048 5.986 -33.186 1.00 82.50 84 TYR A N 1
ATOM 646 C CA . TYR A 1 84 ? 20.506 5.120 -34.239 1.00 82.50 84 TYR A CA 1
ATOM 647 C C . TYR A 1 84 ? 21.048 5.425 -35.644 1.00 82.50 84 TYR A C 1
ATOM 649 O O . TYR A 1 84 ? 20.957 4.565 -36.516 1.00 82.50 84 TYR A O 1
ATOM 657 N N . LYS A 1 85 ? 21.570 6.637 -35.890 1.00 90.50 85 LYS A N 1
ATOM 658 C CA . LYS A 1 85 ? 22.092 7.035 -37.208 1.00 90.50 85 LYS A CA 1
ATOM 659 C C . LYS A 1 85 ? 23.534 6.583 -37.393 1.00 90.50 85 LYS A C 1
ATOM 661 O O . LYS A 1 85 ? 23.930 6.216 -38.492 1.00 90.50 85 LYS A O 1
ATOM 666 N N . THR A 1 86 ? 24.316 6.663 -36.322 1.00 94.56 86 THR A N 1
ATOM 667 C CA . THR A 1 86 ? 25.774 6.487 -36.344 1.00 94.56 86 THR A CA 1
ATOM 668 C C . THR A 1 86 ? 26.235 5.187 -35.692 1.00 94.56 86 THR A C 1
ATOM 670 O O . THR A 1 86 ? 27.394 4.814 -35.846 1.00 94.56 86 THR A O 1
ATOM 673 N N . GLY A 1 87 ? 25.372 4.518 -34.922 1.00 91.06 87 GLY A N 1
ATOM 674 C CA . GLY A 1 87 ? 25.717 3.333 -34.130 1.00 91.06 87 GLY A CA 1
ATOM 675 C C . GLY A 1 87 ? 26.650 3.615 -32.946 1.00 91.06 87 GLY A C 1
ATOM 676 O O . GLY A 1 87 ? 27.086 2.683 -32.273 1.00 91.06 87 GLY A O 1
ATOM 677 N N . SER A 1 88 ? 26.976 4.882 -32.678 1.00 95.50 88 SER A N 1
ATOM 678 C CA . SER A 1 88 ? 27.940 5.266 -31.644 1.00 95.50 88 SER A CA 1
ATOM 679 C C . SER A 1 88 ? 27.300 5.341 -30.258 1.00 95.50 88 SER A C 1
ATOM 681 O O . SER A 1 88 ? 26.108 5.618 -30.117 1.00 95.50 88 SER A O 1
ATOM 683 N N . LEU A 1 89 ? 28.104 5.134 -29.212 1.00 95.88 89 LEU A N 1
ATOM 684 C CA . LEU A 1 89 ? 27.666 5.348 -27.833 1.00 95.88 89 LEU A CA 1
ATOM 685 C C . LEU A 1 89 ? 27.561 6.846 -27.540 1.00 95.88 89 LEU A C 1
ATOM 687 O O . LEU A 1 89 ? 28.540 7.582 -27.656 1.00 95.88 89 LEU A O 1
ATOM 691 N N . VAL A 1 90 ? 26.385 7.280 -27.102 1.00 96.44 90 VAL A N 1
ATOM 692 C CA . VAL A 1 90 ? 26.103 8.664 -26.711 1.00 96.44 90 VAL A CA 1
ATOM 693 C C . VAL A 1 90 ? 25.590 8.717 -25.276 1.00 96.44 90 VAL A C 1
ATOM 695 O O . VAL A 1 90 ? 24.950 7.783 -24.791 1.00 96.44 90 VAL A O 1
ATOM 698 N N . LYS A 1 91 ? 25.877 9.816 -24.575 1.00 96.31 91 LYS A N 1
ATOM 699 C CA . LYS A 1 91 ? 25.319 10.097 -23.246 1.00 96.31 91 LYS A CA 1
ATOM 700 C C . LYS A 1 91 ? 24.166 11.075 -23.397 1.00 96.31 91 LYS A C 1
ATOM 702 O O . LYS A 1 91 ? 24.369 12.197 -23.853 1.00 96.31 91 LYS A O 1
ATOM 707 N N . VAL A 1 92 ? 22.971 10.634 -23.026 1.00 95.00 92 VAL A N 1
ATOM 708 C CA . VAL A 1 92 ? 21.748 11.433 -23.112 1.00 95.00 92 VAL A CA 1
ATOM 709 C C . VAL A 1 92 ? 21.321 11.830 -21.696 1.00 95.00 92 VAL A C 1
ATOM 711 O O . VAL A 1 92 ? 21.260 10.957 -20.823 1.00 95.00 92 VAL A O 1
ATOM 714 N N . PRO A 1 93 ? 21.016 13.114 -21.427 1.00 96.25 93 PRO A N 1
ATOM 715 C CA . PRO A 1 93 ? 20.410 13.510 -20.163 1.00 96.25 93 PRO A CA 1
ATOM 716 C C . PRO A 1 93 ? 18.988 12.945 -20.084 1.00 96.25 93 PRO A C 1
ATOM 718 O O . PRO A 1 93 ? 18.096 13.377 -20.807 1.00 96.25 93 PRO A O 1
ATOM 721 N N . VAL A 1 94 ? 18.775 11.983 -19.190 1.00 94.69 94 VAL A N 1
ATOM 722 C CA . VAL A 1 94 ? 17.467 11.374 -18.933 1.00 94.69 94 VAL A CA 1
ATOM 723 C C . VAL A 1 94 ? 17.005 11.774 -17.540 1.00 94.69 94 VAL A C 1
ATOM 725 O O . VAL A 1 94 ? 17.774 11.721 -16.576 1.00 94.69 94 VAL A O 1
ATOM 728 N N . GLN A 1 95 ? 15.746 12.182 -17.426 1.00 95.06 95 GLN A N 1
ATOM 729 C CA . GLN A 1 95 ? 15.122 12.451 -16.140 1.00 95.06 95 GLN A CA 1
ATOM 730 C C . GLN A 1 95 ? 14.644 11.131 -15.523 1.00 95.06 95 GLN A C 1
ATOM 732 O O . GLN A 1 95 ? 13.814 10.434 -16.095 1.00 95.06 95 GLN A O 1
ATOM 737 N N . PHE A 1 96 ? 15.176 10.785 -14.353 1.00 91.81 96 PHE A N 1
ATOM 738 C CA . PHE A 1 96 ? 14.776 9.607 -13.589 1.00 91.81 96 PHE A CA 1
ATOM 739 C C . PHE A 1 96 ? 13.841 10.015 -12.456 1.00 91.81 96 PHE A C 1
ATOM 741 O O . PHE A 1 96 ? 14.224 10.821 -11.605 1.00 91.81 96 PHE A O 1
ATOM 748 N N . ALA A 1 97 ? 12.653 9.417 -12.426 1.00 91.94 97 ALA A N 1
ATOM 749 C CA . ALA A 1 97 ? 11.770 9.415 -11.269 1.00 91.94 97 ALA A CA 1
ATOM 750 C C . ALA A 1 97 ? 12.253 8.368 -10.250 1.00 91.94 97 ALA A C 1
ATOM 752 O O . ALA A 1 97 ? 12.557 7.234 -10.618 1.00 91.94 97 ALA A O 1
ATOM 753 N N . SER A 1 98 ? 12.342 8.743 -8.974 1.00 89.44 98 SER A N 1
ATOM 754 C CA . SER A 1 98 ? 12.625 7.821 -7.872 1.00 89.44 98 SER A CA 1
ATOM 755 C C . SER A 1 98 ? 11.731 8.129 -6.680 1.00 89.44 98 SER A C 1
ATOM 757 O O . SER A 1 98 ? 11.712 9.256 -6.180 1.00 89.44 98 SER A O 1
ATOM 759 N N . THR A 1 99 ? 11.053 7.099 -6.187 1.00 86.25 99 THR A N 1
ATOM 760 C CA . THR A 1 99 ? 10.305 7.102 -4.922 1.00 86.25 99 THR A CA 1
ATOM 761 C C . THR A 1 99 ? 11.081 6.390 -3.809 1.00 86.25 99 THR A C 1
ATOM 763 O O . THR A 1 99 ? 10.541 6.114 -2.746 1.00 86.25 99 THR A O 1
ATOM 766 N N . THR A 1 100 ? 12.369 6.087 -4.023 1.00 86.56 100 THR A N 1
ATOM 767 C CA . THR A 1 100 ? 13.250 5.467 -3.022 1.00 86.56 100 THR A CA 1
ATOM 768 C C . THR A 1 100 ? 14.509 6.324 -2.781 1.00 86.56 100 THR A C 1
ATOM 770 O O . THR A 1 100 ? 15.238 6.608 -3.740 1.00 86.56 100 THR A O 1
ATOM 773 N N . PRO A 1 101 ? 14.799 6.741 -1.529 1.00 87.88 101 PRO A N 1
ATOM 774 C CA . PRO A 1 101 ? 13.898 6.669 -0.373 1.00 87.88 101 PRO A CA 1
ATOM 775 C C . PRO A 1 101 ? 12.655 7.549 -0.585 1.00 87.88 101 PRO A C 1
ATOM 777 O O . PRO A 1 101 ? 12.723 8.564 -1.287 1.00 87.88 101 PRO A O 1
ATOM 780 N N . THR A 1 102 ? 11.539 7.158 0.026 1.00 89.31 102 THR A N 1
ATOM 781 C CA . THR A 1 102 ? 10.250 7.850 -0.098 1.00 89.31 102 THR A CA 1
ATOM 782 C C . THR A 1 102 ? 10.337 9.286 0.410 1.00 89.31 102 THR A C 1
ATOM 784 O O . THR A 1 102 ? 10.939 9.559 1.450 1.00 89.31 102 THR A O 1
ATOM 787 N N . ALA A 1 103 ? 9.739 10.223 -0.327 1.00 93.75 103 ALA A N 1
ATOM 788 C CA . ALA A 1 103 ? 9.537 11.593 0.126 1.00 93.75 103 ALA A CA 1
ATOM 789 C C . ALA A 1 103 ? 8.113 11.716 0.679 1.00 93.75 103 ALA A C 1
ATOM 791 O O . ALA A 1 103 ? 7.185 12.016 -0.064 1.00 93.75 103 ALA A O 1
ATOM 792 N N . ALA A 1 104 ? 7.944 11.399 1.963 1.00 95.62 104 ALA A N 1
ATOM 793 C CA . ALA A 1 104 ? 6.634 11.390 2.602 1.00 95.62 104 ALA A CA 1
ATOM 794 C C . ALA A 1 104 ? 6.064 12.811 2.732 1.00 95.62 104 ALA A C 1
ATOM 796 O O . ALA A 1 104 ? 6.753 13.710 3.218 1.00 95.62 104 ALA A O 1
ATOM 797 N N . ASN A 1 105 ? 4.804 12.983 2.334 1.00 95.94 105 ASN A N 1
ATOM 798 C CA . ASN A 1 105 ? 4.048 14.224 2.511 1.00 95.94 105 ASN A CA 1
ATOM 799 C C . ASN A 1 105 ? 3.160 14.131 3.763 1.00 95.94 105 ASN A C 1
ATOM 801 O O . ASN A 1 105 ? 3.092 15.077 4.543 1.00 95.94 105 ASN A O 1
ATOM 805 N N . LEU A 1 106 ? 2.533 12.968 3.980 1.00 96.94 106 LEU A N 1
ATOM 806 C CA . LEU A 1 106 ? 1.733 12.655 5.164 1.00 96.94 106 LEU A CA 1
ATOM 807 C C . LEU A 1 106 ? 2.165 11.306 5.738 1.00 96.94 106 LEU A C 1
ATOM 809 O O . LEU A 1 106 ? 2.253 10.307 5.021 1.00 96.94 106 LEU A O 1
ATOM 813 N N . THR A 1 107 ? 2.397 11.268 7.048 1.00 97.62 107 THR A N 1
ATOM 814 C CA . THR A 1 107 ? 2.665 10.029 7.786 1.00 97.62 107 THR A CA 1
ATOM 815 C C . THR A 1 107 ? 1.714 9.887 8.963 1.00 97.62 107 THR A C 1
ATOM 817 O O . THR A 1 107 ? 1.195 10.879 9.476 1.00 97.62 107 THR A O 1
ATOM 820 N N . ARG A 1 108 ? 1.495 8.647 9.399 1.00 97.06 108 ARG A N 1
ATOM 821 C CA . ARG A 1 108 ? 0.705 8.314 10.589 1.00 97.06 108 ARG A CA 1
ATOM 822 C C . ARG A 1 108 ? 1.387 7.232 11.399 1.00 97.06 108 ARG A C 1
ATOM 824 O O . ARG A 1 108 ? 2.092 6.392 10.853 1.00 97.06 108 ARG A O 1
ATOM 831 N N . SER A 1 109 ? 1.144 7.196 12.705 1.00 97.81 109 SER A N 1
ATOM 832 C CA . SER A 1 109 ? 1.559 6.058 13.527 1.00 97.81 109 SER A CA 1
ATOM 833 C C . SER A 1 109 ? 0.975 4.757 12.966 1.00 97.81 109 SER A C 1
ATOM 835 O O . SER A 1 109 ? -0.194 4.708 12.587 1.00 97.81 109 SER A O 1
ATOM 837 N N . ARG A 1 110 ? 1.765 3.685 12.910 1.00 98.12 110 ARG A N 1
ATOM 838 C CA . ARG A 1 110 ? 1.258 2.382 12.470 1.00 98.12 110 ARG A CA 1
ATOM 839 C C . ARG A 1 110 ? 0.251 1.846 13.497 1.00 98.12 110 ARG A C 1
ATOM 841 O O . ARG A 1 110 ? 0.655 1.645 14.642 1.00 98.12 110 ARG A O 1
ATOM 848 N N . PRO A 1 111 ? -1.017 1.591 13.128 1.00 98.31 111 PRO A N 1
ATOM 849 C CA . PRO A 1 111 ? -1.951 0.963 14.053 1.00 98.31 111 PRO A CA 1
ATOM 850 C C . PRO A 1 111 ? -1.551 -0.499 14.284 1.00 98.31 111 PRO A C 1
ATOM 852 O O . PRO A 1 111 ? -0.970 -1.136 13.404 1.00 98.31 111 PRO A O 1
ATOM 855 N N . GLY A 1 112 ? -1.868 -1.066 15.444 1.00 98.31 112 GLY A N 1
ATOM 856 C CA . GLY A 1 112 ? -1.756 -2.504 15.686 1.00 98.31 112 GLY A CA 1
ATOM 857 C C . GLY A 1 112 ? -2.763 -3.319 14.866 1.00 98.31 112 GLY A C 1
ATOM 858 O O . GLY A 1 112 ? -2.438 -4.411 14.389 1.00 98.31 112 GLY A O 1
ATOM 859 N N . SER A 1 113 ? -3.965 -2.777 14.653 1.00 98.56 113 SER A N 1
ATOM 860 C CA . SER A 1 113 ? -4.995 -3.375 13.792 1.00 98.56 113 SER A CA 1
ATOM 861 C C . SER A 1 113 ? -6.030 -2.350 13.326 1.00 98.56 113 SER A C 1
ATOM 863 O O . SER A 1 113 ? -6.195 -1.307 13.960 1.00 98.56 113 SER A O 1
ATOM 865 N N . TYR A 1 114 ? -6.752 -2.677 12.256 1.00 98.81 114 TYR A N 1
ATOM 866 C CA . TYR A 1 114 ? -7.977 -1.985 11.863 1.00 98.81 114 TYR A CA 1
ATOM 867 C C . TYR A 1 114 ? -9.204 -2.779 12.306 1.00 98.81 114 TYR A C 1
ATOM 869 O O . TYR A 1 114 ? -9.212 -4.007 12.208 1.00 98.81 114 TYR A O 1
ATOM 877 N N . LEU A 1 115 ? -10.246 -2.083 12.747 1.00 98.81 115 LEU A N 1
ATOM 878 C CA . LEU A 1 115 ? -11.562 -2.646 13.021 1.00 98.81 115 LEU A CA 1
ATOM 879 C C . LEU A 1 115 ? -12.561 -2.154 11.980 1.00 98.81 115 LEU A C 1
ATOM 881 O O . LEU A 1 115 ? -12.638 -0.955 11.711 1.00 98.81 115 LEU A O 1
ATOM 885 N N . ILE A 1 116 ? -13.342 -3.080 11.430 1.00 98.75 116 ILE A N 1
ATOM 886 C CA . ILE A 1 116 ? -14.342 -2.810 10.395 1.00 98.75 116 ILE A CA 1
ATOM 887 C C . ILE A 1 116 ? -15.695 -3.356 10.882 1.00 98.75 116 ILE A C 1
ATOM 889 O O . ILE A 1 116 ? -15.791 -4.551 11.176 1.00 98.75 116 ILE A O 1
ATOM 893 N N . PRO A 1 117 ? -16.753 -2.534 10.999 1.00 98.31 117 PRO A N 1
ATOM 894 C CA . PRO A 1 117 ? -18.082 -2.996 11.392 1.00 98.31 117 PRO A CA 1
ATOM 895 C C . PRO A 1 117 ? -18.659 -4.032 10.425 1.00 98.31 117 PRO A C 1
ATOM 897 O O . PRO A 1 117 ? -18.408 -3.980 9.222 1.00 98.31 117 PRO A O 1
ATOM 900 N N . ILE A 1 118 ? -19.524 -4.914 10.932 1.00 97.88 118 ILE A N 1
ATOM 901 C CA . ILE A 1 118 ? -20.197 -5.963 10.140 1.00 97.88 118 ILE A CA 1
ATOM 902 C C . ILE A 1 118 ? -20.918 -5.436 8.881 1.00 97.88 118 ILE A C 1
ATOM 904 O O . ILE A 1 118 ? -20.954 -6.112 7.853 1.00 97.88 118 ILE A O 1
ATOM 908 N N . ALA A 1 119 ? -21.439 -4.203 8.928 1.00 97.38 119 ALA A N 1
ATOM 909 C CA . ALA A 1 119 ? -22.111 -3.555 7.799 1.00 97.38 119 ALA A CA 1
ATOM 910 C C . ALA A 1 119 ? -21.204 -3.390 6.562 1.00 97.38 119 ALA A C 1
ATOM 912 O O . ALA A 1 119 ? -21.696 -3.312 5.441 1.00 97.38 119 ALA A O 1
ATOM 913 N N . TRP A 1 120 ? -19.883 -3.404 6.751 1.00 97.62 120 TRP A N 1
ATOM 914 C CA . TRP A 1 120 ? -18.877 -3.200 5.710 1.00 97.62 120 TRP A CA 1
ATOM 915 C C . TRP A 1 120 ? -18.246 -4.523 5.242 1.00 97.62 120 TRP A C 1
ATOM 917 O O . TRP A 1 120 ? -17.056 -4.605 4.947 1.00 97.62 120 TRP A O 1
ATOM 927 N N . THR A 1 121 ? -19.045 -5.589 5.132 1.00 97.12 121 THR A N 1
ATOM 928 C CA . THR A 1 121 ? -18.556 -6.898 4.652 1.00 97.12 121 THR A CA 1
ATOM 929 C C . THR A 1 121 ? -17.983 -6.817 3.225 1.00 97.12 121 THR A C 1
ATOM 931 O O . THR A 1 121 ? -16.969 -7.448 2.932 1.00 97.12 121 THR A O 1
ATOM 934 N N . GLY A 1 122 ? -18.544 -5.964 2.358 1.00 96.88 122 GLY A N 1
ATOM 935 C CA . GLY A 1 122 ? -18.078 -5.816 0.973 1.00 96.88 122 GLY A CA 1
ATOM 936 C C . GLY A 1 122 ? -16.630 -5.320 0.835 1.00 96.88 122 GLY A C 1
ATOM 937 O O . GLY A 1 122 ? -15.912 -5.775 -0.055 1.00 96.88 122 GLY A O 1
ATOM 938 N N . ILE A 1 123 ? -16.148 -4.435 1.722 1.00 97.12 123 ILE A N 1
ATOM 939 C CA . ILE A 1 123 ? -14.730 -4.021 1.698 1.00 97.12 123 ILE A CA 1
ATOM 940 C C . ILE A 1 123 ? -13.819 -5.121 2.252 1.00 97.12 123 ILE A C 1
ATOM 942 O O . ILE A 1 123 ? -12.692 -5.285 1.791 1.00 97.12 123 ILE A O 1
ATOM 946 N N . VAL A 1 124 ? -14.316 -5.924 3.196 1.00 98.19 124 VAL A N 1
ATOM 947 C CA . VAL A 1 124 ? -13.575 -7.054 3.770 1.00 98.19 124 VAL A CA 1
ATOM 948 C C . VAL A 1 124 ? -13.351 -8.153 2.740 1.00 98.19 124 VAL A C 1
ATOM 950 O O . VAL A 1 124 ? -12.259 -8.716 2.672 1.00 98.19 124 VAL A O 1
ATOM 953 N N . GLU A 1 125 ? -14.343 -8.436 1.900 1.00 97.69 125 GLU A N 1
ATOM 954 C CA . GLU A 1 125 ? -14.189 -9.373 0.784 1.00 97.69 125 GLU A CA 1
ATOM 955 C C . GLU A 1 125 ? -13.103 -8.908 -0.195 1.00 97.69 125 GLU A C 1
ATOM 957 O O . GLU A 1 125 ? -12.242 -9.702 -0.577 1.00 97.69 125 GLU A O 1
ATOM 962 N N . ARG A 1 126 ? -13.063 -7.611 -0.528 1.00 97.25 126 ARG A N 1
ATOM 963 C CA . ARG A 1 126 ? -12.019 -7.028 -1.393 1.00 97.25 126 ARG A CA 1
ATOM 964 C C . ARG A 1 126 ? -10.620 -7.136 -0.782 1.00 97.25 126 ARG A C 1
ATOM 966 O O . ARG A 1 126 ? -9.671 -7.483 -1.491 1.00 97.25 126 ARG A O 1
ATOM 973 N N . LEU A 1 127 ? -10.490 -6.897 0.526 1.00 97.44 127 LEU A N 1
ATOM 974 C CA . LEU A 1 127 ? -9.232 -7.092 1.255 1.00 97.44 127 LEU A CA 1
ATOM 975 C C . LEU A 1 127 ? -8.770 -8.553 1.183 1.00 97.44 127 LEU A C 1
ATOM 977 O O . LEU A 1 127 ? -7.618 -8.813 0.831 1.00 97.44 127 LEU A O 1
ATOM 981 N N . LYS A 1 128 ? -9.677 -9.505 1.439 1.00 97.38 128 LYS A N 1
ATOM 982 C CA . LYS A 1 128 ? -9.384 -10.946 1.369 1.00 97.38 128 LYS A CA 1
ATOM 983 C C . LYS A 1 128 ? -8.957 -11.379 -0.034 1.00 97.38 128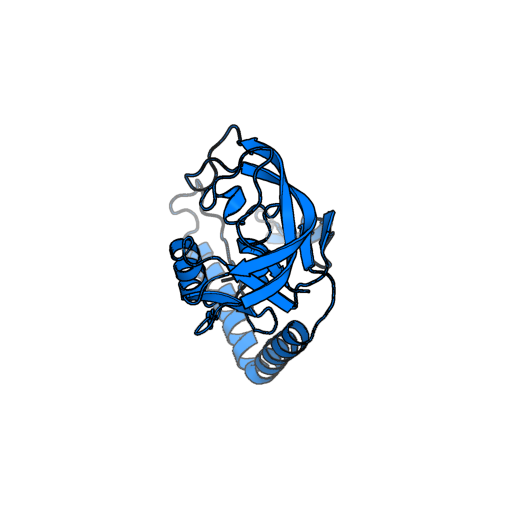 LYS A C 1
ATOM 985 O O . LYS A 1 128 ? -7.955 -12.077 -0.165 1.00 97.38 128 LYS A O 1
ATOM 990 N N . VAL A 1 129 ? -9.654 -10.923 -1.081 1.00 95.94 129 VAL A N 1
ATOM 991 C CA . VAL A 1 129 ? -9.275 -11.172 -2.491 1.00 95.94 129 VAL A CA 1
ATOM 992 C C . VAL A 1 129 ? -7.878 -10.628 -2.794 1.00 95.94 129 VAL A C 1
ATOM 994 O O . VAL A 1 129 ? -7.106 -11.256 -3.513 1.00 95.94 129 VAL A O 1
ATOM 997 N N . SER A 1 130 ? -7.524 -9.494 -2.194 1.00 93.12 130 SER A N 1
ATOM 998 C CA . SER A 1 130 ? -6.201 -8.878 -2.335 1.00 93.12 130 SER A CA 1
ATOM 999 C C . SER A 1 130 ? -5.112 -9.552 -1.483 1.00 93.12 130 SER A C 1
ATOM 1001 O O . SER A 1 130 ? -3.961 -9.115 -1.490 1.00 93.12 130 SER A O 1
ATOM 1003 N N . GLY A 1 131 ? -5.454 -10.619 -0.753 1.00 95.12 131 GLY A N 1
ATOM 1004 C CA . GLY A 1 131 ? -4.536 -11.403 0.069 1.00 95.12 131 GLY A CA 1
ATOM 1005 C C . GLY A 1 131 ? -4.335 -10.877 1.491 1.00 95.12 131 GLY A C 1
ATOM 1006 O O . GLY A 1 131 ? -3.416 -11.335 2.167 1.00 95.12 131 GLY A O 1
ATOM 1007 N N . VAL A 1 132 ? -5.136 -9.917 1.957 1.00 97.56 132 VAL A N 1
ATOM 1008 C CA . VAL A 1 132 ? -5.086 -9.453 3.352 1.00 97.56 132 VAL A CA 1
ATOM 1009 C C . VAL A 1 132 ? -5.832 -10.442 4.242 1.00 97.56 132 VAL A C 1
ATOM 1011 O O . VAL A 1 132 ? -6.983 -10.795 3.985 1.00 97.56 132 VAL A O 1
ATOM 1014 N N . GLU A 1 133 ? -5.175 -10.876 5.313 1.00 98.06 133 GLU A N 1
ATOM 1015 C CA . GLU A 1 133 ? -5.773 -11.710 6.348 1.00 98.06 133 GLU A CA 1
ATOM 1016 C C . GLU A 1 133 ? -6.721 -10.860 7.200 1.00 98.06 133 GLU A C 1
ATOM 1018 O O . GLU A 1 133 ? -6.333 -9.818 7.741 1.00 98.06 133 GLU A O 1
ATOM 1023 N N . VAL A 1 134 ? -7.970 -11.315 7.316 1.00 98.62 134 VAL A N 1
ATOM 1024 C CA . VAL A 1 134 ? -9.022 -10.638 8.079 1.00 98.62 134 VAL A CA 1
ATOM 1025 C C . VAL A 1 134 ? -9.697 -11.630 9.017 1.00 98.62 134 VAL A C 1
ATOM 1027 O O . VAL A 1 134 ? -10.259 -12.635 8.574 1.00 98.62 134 VAL A O 1
ATOM 1030 N N . GLU A 1 135 ? -9.676 -11.322 10.309 1.00 98.50 135 GLU A N 1
ATOM 1031 C CA . GLU A 1 135 ? -10.371 -12.067 11.353 1.00 98.50 135 GLU A CA 1
ATOM 1032 C C . GLU A 1 135 ? -11.824 -11.588 11.463 1.00 98.50 135 GLU A C 1
ATOM 1034 O O . GLU A 1 135 ? -12.108 -10.395 11.376 1.00 98.50 135 GLU A O 1
ATOM 1039 N N . THR A 1 136 ? -12.758 -12.519 11.668 1.00 98.62 136 THR A N 1
ATOM 1040 C CA . THR A 1 136 ? -14.140 -12.194 12.055 1.00 98.62 136 THR A CA 1
ATOM 1041 C C . THR A 1 136 ? -14.291 -12.393 13.555 1.00 98.62 136 THR A C 1
ATOM 1043 O O . THR A 1 136 ? -14.021 -13.476 14.074 1.00 98.62 136 THR A O 1
ATOM 1046 N N . LEU A 1 137 ? -14.724 -11.353 14.255 1.00 98.56 137 LEU A N 1
ATOM 1047 C CA . LEU A 1 137 ? -14.817 -11.337 15.706 1.00 98.56 137 LEU A CA 1
ATOM 1048 C C . LEU A 1 137 ? -15.960 -12.239 16.178 1.00 98.56 137 LEU A C 1
ATOM 1050 O O . LEU A 1 137 ? -17.128 -11.993 15.888 1.00 98.56 137 LEU A O 1
ATOM 1054 N N . SER A 1 138 ? -15.639 -13.269 16.957 1.00 97.94 138 SER A N 1
ATOM 1055 C CA . SER A 1 138 ? -16.641 -14.186 17.530 1.00 97.94 138 SER A CA 1
ATOM 1056 C C . SER A 1 138 ? -17.420 -13.587 18.708 1.00 97.94 138 SER A C 1
ATOM 1058 O O . SER A 1 138 ? -18.459 -14.115 19.103 1.00 97.94 138 SER A O 1
ATOM 1060 N N . LYS A 1 139 ? -16.924 -12.486 19.280 1.00 98.00 139 LYS A N 1
ATOM 1061 C CA . LYS A 1 139 ? -17.509 -11.767 20.416 1.00 98.00 139 LYS A CA 1
ATOM 1062 C C . LYS A 1 139 ? -17.483 -10.262 20.144 1.00 98.00 139 LYS A C 1
ATOM 1064 O O . LYS A 1 139 ? -16.666 -9.821 19.335 1.00 98.00 139 LYS A O 1
ATOM 1069 N N . PRO A 1 140 ? -18.337 -9.471 20.814 1.00 98.12 140 PRO A N 1
ATOM 1070 C CA . PRO A 1 140 ? -18.237 -8.022 20.752 1.00 98.12 140 PRO A CA 1
ATOM 1071 C C . PRO A 1 140 ? -16.844 -7.533 21.159 1.00 98.12 140 PRO A C 1
ATOM 1073 O O . PRO A 1 140 ? -16.217 -8.098 22.058 1.00 98.12 140 PRO A O 1
ATOM 1076 N N . TRP A 1 141 ? -16.386 -6.468 20.511 1.00 98.38 141 TRP A N 1
ATOM 1077 C CA . TRP A 1 141 ? -15.146 -5.779 20.850 1.00 98.38 141 TRP A CA 1
ATOM 1078 C C . TRP A 1 141 ? -15.474 -4.406 21.423 1.00 98.38 141 TRP A C 1
ATOM 1080 O O . TRP A 1 141 ? -16.265 -3.675 20.831 1.00 98.38 141 TRP A O 1
ATOM 1090 N N . SER A 1 142 ? -14.846 -4.036 22.536 1.00 98.25 142 SER A N 1
ATOM 1091 C CA . SER A 1 142 ? -14.981 -2.712 23.146 1.00 98.25 142 SER A CA 1
ATOM 1092 C C . SER A 1 142 ? -13.612 -2.181 23.538 1.00 98.25 142 SER A C 1
ATOM 1094 O O . SER A 1 142 ? -12.814 -2.896 24.143 1.00 98.25 142 SER A O 1
ATOM 1096 N N . GLY A 1 143 ? -13.353 -0.913 23.242 1.00 98.00 143 GLY A N 1
ATOM 1097 C CA . GLY A 1 143 ? -12.064 -0.296 23.526 1.00 98.00 143 GLY A CA 1
ATOM 1098 C C . GLY A 1 143 ? -11.955 1.115 22.971 1.00 98.00 143 GLY A C 1
ATOM 1099 O O . GLY A 1 143 ? -12.841 1.594 22.256 1.00 98.00 143 GLY A O 1
ATOM 1100 N N . THR A 1 144 ? -10.848 1.770 23.306 1.00 98.50 144 THR A N 1
ATOM 1101 C CA . THR A 1 144 ? -10.468 3.052 22.714 1.00 98.50 144 THR A CA 1
ATOM 1102 C C . THR A 1 144 ? -9.857 2.815 21.343 1.00 98.50 144 THR A C 1
ATOM 1104 O O . THR A 1 144 ? -8.950 1.996 21.196 1.00 98.50 144 THR A O 1
ATOM 1107 N N . VAL A 1 145 ? -10.323 3.569 20.356 1.00 98.50 145 VAL A N 1
ATOM 1108 C CA . VAL A 1 145 ? -9.790 3.585 18.992 1.00 98.50 145 VAL A CA 1
ATOM 1109 C C . VAL A 1 145 ? -9.441 5.005 18.575 1.00 98.50 145 VAL A C 1
ATOM 1111 O O . VAL A 1 145 ? -9.941 5.976 19.148 1.00 98.50 145 VAL A O 1
ATOM 1114 N N . GLU A 1 146 ? -8.617 5.115 17.542 1.00 98.44 146 GLU A N 1
ATOM 1115 C CA . GLU A 1 146 ? -8.529 6.300 16.700 1.00 98.44 146 GLU A CA 1
ATOM 1116 C C . GLU A 1 146 ? -9.566 6.188 15.572 1.00 98.44 146 GLU A C 1
ATOM 1118 O O . GLU A 1 146 ? -9.535 5.255 14.768 1.00 98.44 146 GLU A O 1
ATOM 1123 N N . ALA A 1 147 ? -10.502 7.134 15.540 1.00 97.88 147 ALA A N 1
ATOM 1124 C CA . ALA A 1 147 ? -11.458 7.339 14.460 1.00 97.88 147 ALA A CA 1
ATOM 1125 C C . ALA A 1 147 ? -11.012 8.534 13.609 1.00 97.88 147 ALA A C 1
ATOM 1127 O O . ALA A 1 147 ? -10.424 9.486 14.131 1.00 97.88 147 ALA A O 1
ATOM 1128 N N . LEU A 1 148 ? -11.274 8.467 12.307 1.00 98.25 148 LEU A N 1
ATOM 1129 C CA . LEU A 1 148 ? -10.949 9.531 11.363 1.00 98.25 148 LEU A CA 1
ATOM 1130 C C . LEU A 1 148 ? -12.236 10.261 10.982 1.00 98.25 148 LEU A C 1
ATOM 1132 O O . LEU A 1 148 ? -13.200 9.633 10.552 1.00 98.25 148 LEU A O 1
ATOM 1136 N N . ASN A 1 149 ? -12.259 11.578 11.149 1.00 98.19 149 ASN A N 1
ATOM 1137 C CA . ASN A 1 149 ? -13.383 12.428 10.775 1.00 98.19 149 ASN A CA 1
ATOM 1138 C C . ASN A 1 149 ? -13.017 13.241 9.543 1.00 98.19 149 ASN A C 1
ATOM 1140 O O . ASN A 1 149 ? -11.966 13.875 9.517 1.00 98.19 149 ASN A O 1
ATOM 1144 N N . VAL A 1 150 ? -13.896 13.243 8.552 1.00 98.56 150 VAL A N 1
ATOM 1145 C CA . VAL A 1 150 ? -13.667 13.897 7.267 1.00 98.56 150 VAL A CA 1
ATOM 1146 C C . VAL A 1 150 ? -13.779 15.408 7.426 1.00 98.56 150 VAL A C 1
ATOM 1148 O O . VAL A 1 150 ? -14.811 15.928 7.854 1.00 98.56 150 VAL A O 1
ATOM 1151 N N . THR A 1 151 ? -12.709 16.114 7.074 1.00 98.44 151 THR A N 1
ATOM 1152 C CA . THR A 1 151 ? -12.627 17.581 7.115 1.00 98.44 151 THR A CA 1
ATOM 1153 C C . THR A 1 151 ? -12.721 18.206 5.728 1.00 98.44 151 THR A C 1
ATOM 1155 O O . THR A 1 151 ? -13.199 19.332 5.607 1.00 98.44 151 THR A O 1
ATOM 1158 N N . SER A 1 152 ? -12.342 17.471 4.680 1.00 98.25 152 SER A N 1
ATOM 1159 C CA . SER A 1 152 ? -12.567 17.849 3.282 1.00 98.25 152 SER A CA 1
ATOM 1160 C C . SER A 1 152 ? -12.892 16.622 2.430 1.00 98.25 152 SER A C 1
ATOM 1162 O O . SER A 1 152 ? -12.364 15.538 2.676 1.00 98.25 152 SER A O 1
ATOM 1164 N N . SER A 1 153 ? -13.726 16.812 1.409 1.00 97.81 153 SER A N 1
ATOM 1165 C CA . SER A 1 153 ? -14.025 15.816 0.378 1.00 97.81 153 SER A CA 1
ATOM 1166 C C . SER A 1 153 ? -14.227 16.542 -0.950 1.00 97.81 153 SER A C 1
ATOM 1168 O O . SER A 1 153 ? -15.156 17.338 -1.089 1.00 97.81 153 SER A O 1
ATOM 1170 N N . GLU A 1 154 ? -13.314 16.331 -1.898 1.00 97.75 154 GLU A N 1
ATOM 1171 C CA . GLU A 1 154 ? -13.317 17.008 -3.199 1.00 97.75 154 GLU A CA 1
ATOM 1172 C C . GLU A 1 154 ? -13.273 15.990 -4.337 1.00 97.75 154 GLU A C 1
ATOM 1174 O O . GLU A 1 154 ? -12.342 15.191 -4.431 1.00 97.75 154 GLU A O 1
ATOM 1179 N N . LEU A 1 155 ? -14.261 16.028 -5.232 1.00 97.25 155 LEU A N 1
ATOM 1180 C CA . LEU A 1 155 ? -14.295 15.153 -6.402 1.00 97.25 155 LEU A CA 1
ATOM 1181 C C . LEU A 1 155 ? -13.408 15.689 -7.531 1.00 97.25 155 LEU A C 1
ATOM 1183 O O . LEU A 1 155 ? -13.408 16.882 -7.838 1.00 97.25 155 LEU A O 1
ATOM 1187 N N . SER A 1 156 ? -12.691 14.782 -8.194 1.00 96.12 156 SER A N 1
ATOM 1188 C CA . SER A 1 156 ? -11.928 15.077 -9.407 1.00 96.12 156 SER A CA 1
ATOM 1189 C C . SER A 1 156 ? -12.844 15.556 -10.538 1.00 96.12 156 SER A C 1
ATOM 1191 O O . SER A 1 156 ? -13.962 15.078 -10.713 1.00 96.12 156 SER A O 1
ATOM 1193 N N . SER A 1 157 ? -12.336 16.456 -11.379 1.00 96.56 157 SER A N 1
ATOM 1194 C CA . SER A 1 157 ? -13.017 16.894 -12.605 1.00 96.56 157 SER A CA 1
ATOM 1195 C C . SER A 1 157 ? -12.897 15.896 -13.764 1.00 96.56 157 SER A C 1
ATOM 1197 O O . SER A 1 157 ? -13.428 16.137 -14.848 1.00 96.56 157 SER A O 1
ATOM 1199 N N . SER A 1 158 ? -12.181 14.787 -13.561 1.00 95.75 158 SER A N 1
ATOM 1200 C CA . SER A 1 158 ? -11.920 13.775 -14.583 1.00 95.75 158 SER A CA 1
ATOM 1201 C C . SER A 1 158 ? -11.998 12.358 -14.023 1.00 95.75 158 SER A C 1
ATOM 1203 O O . SER A 1 158 ? -11.818 12.129 -12.823 1.00 95.75 158 SER A O 1
ATOM 1205 N N . TYR A 1 159 ? -12.247 11.408 -14.922 1.00 94.62 159 TYR A N 1
ATOM 1206 C CA . TYR A 1 159 ? -12.211 9.990 -14.603 1.00 94.62 159 TYR A CA 1
ATOM 1207 C C . TYR A 1 159 ? -10.771 9.487 -14.499 1.00 94.62 159 TYR A C 1
ATOM 1209 O O . TYR A 1 159 ? -9.936 9.778 -15.356 1.00 94.62 159 TYR A O 1
ATOM 1217 N N . TYR A 1 160 ? -10.527 8.647 -13.502 1.00 94.06 160 TYR A N 1
ATOM 1218 C CA . TYR A 1 160 ? -9.336 7.823 -13.371 1.00 94.06 160 TYR A CA 1
ATOM 1219 C C . TYR A 1 160 ? -9.777 6.363 -13.307 1.00 94.06 160 TYR A C 1
ATOM 1221 O O . TYR A 1 160 ? -10.630 6.014 -12.498 1.00 94.06 160 TYR A O 1
ATOM 1229 N N . GLU A 1 161 ? -9.275 5.528 -14.218 1.00 90.00 161 GLU A N 1
ATOM 1230 C CA . GLU A 1 161 ? -9.624 4.098 -14.297 1.00 90.00 161 GLU A CA 1
ATOM 1231 C C . GLU A 1 161 ? -11.140 3.796 -14.243 1.00 90.00 161 GLU A C 1
ATOM 1233 O O . GLU A 1 161 ? -11.584 2.785 -13.706 1.00 90.00 161 GLU A O 1
ATOM 1238 N N . GLY A 1 162 ? -11.961 4.681 -14.821 1.00 90.88 162 GLY A N 1
ATOM 1239 C CA . GLY A 1 162 ? -13.418 4.519 -14.876 1.00 90.88 162 GLY A CA 1
ATOM 1240 C C . GLY A 1 162 ? -14.183 4.996 -13.636 1.00 90.88 162 GLY A C 1
ATOM 1241 O O . GLY A 1 162 ? -15.400 4.833 -13.598 1.00 90.88 162 GLY A O 1
ATOM 1242 N N . THR A 1 163 ? -13.520 5.621 -12.658 1.00 93.50 163 THR A N 1
ATOM 1243 C CA . THR A 1 163 ? -14.166 6.255 -11.496 1.00 93.50 163 THR A CA 1
ATOM 1244 C C . THR A 1 163 ? -13.825 7.743 -11.392 1.00 93.50 163 THR A C 1
ATOM 1246 O O . THR A 1 163 ? -12.810 8.195 -11.919 1.00 93.50 163 THR A O 1
ATOM 1249 N N . VAL A 1 164 ? -14.672 8.521 -10.717 1.00 95.88 164 VAL A N 1
ATOM 1250 C CA . VAL A 1 164 ? -14.331 9.883 -10.284 1.00 95.88 164 VAL A CA 1
ATOM 1251 C C . VAL A 1 164 ? -13.731 9.768 -8.892 1.00 95.88 164 VAL A C 1
ATOM 1253 O O . VAL A 1 164 ? -14.417 9.334 -7.969 1.00 95.88 164 VAL A O 1
ATOM 1256 N N . LEU A 1 165 ? -12.456 10.123 -8.746 1.00 97.19 165 LEU A N 1
ATOM 1257 C CA . LEU A 1 165 ? -11.777 10.039 -7.455 1.00 97.19 165 LEU A CA 1
ATOM 1258 C C . LEU A 1 165 ? -12.223 11.148 -6.502 1.00 97.19 165 LEU A C 1
ATOM 1260 O O . LEU A 1 165 ? -12.527 12.257 -6.943 1.00 97.19 165 LEU A O 1
ATOM 1264 N N . ALA A 1 166 ? -12.190 10.852 -5.206 1.00 97.69 166 ALA A N 1
ATOM 1265 C CA . ALA A 1 166 ? -12.334 11.814 -4.123 1.00 97.69 166 ALA A CA 1
ATOM 1266 C C . ALA A 1 166 ? -10.981 12.069 -3.435 1.00 97.69 166 ALA A C 1
ATOM 1268 O O . ALA A 1 166 ? -10.295 11.141 -2.996 1.00 97.69 166 ALA A O 1
ATOM 1269 N N . THR A 1 167 ? -10.607 13.338 -3.303 1.00 97.81 167 THR A N 1
ATOM 1270 C CA . THR A 1 167 ? -9.524 13.771 -2.417 1.00 97.81 167 THR A CA 1
ATOM 1271 C C . THR A 1 167 ? -10.120 14.024 -1.041 1.00 97.81 167 THR A C 1
ATOM 1273 O O . THR A 1 167 ? -10.879 14.975 -0.846 1.00 97.81 167 THR A O 1
ATOM 1276 N N . ILE A 1 168 ? -9.788 13.153 -0.094 1.00 98.00 168 ILE A N 1
ATOM 1277 C CA . ILE A 1 168 ? -10.269 13.222 1.284 1.00 98.00 168 ILE A CA 1
ATOM 1278 C C . ILE A 1 168 ? -9.159 13.787 2.169 1.00 98.00 168 ILE A C 1
ATOM 1280 O O . ILE A 1 168 ? -7.992 13.465 1.964 1.00 98.00 168 ILE A O 1
ATOM 1284 N N . THR A 1 169 ? -9.526 14.592 3.165 1.00 98.12 169 THR A N 1
ATOM 1285 C CA . THR A 1 169 ? -8.667 14.909 4.318 1.00 98.12 169 THR A CA 1
ATOM 1286 C C . THR A 1 169 ? -9.418 14.547 5.587 1.00 98.12 169 THR A C 1
ATOM 1288 O O . THR A 1 169 ? -10.634 14.748 5.666 1.00 98.12 169 THR A O 1
ATOM 1291 N N . THR A 1 170 ? -8.714 14.015 6.586 1.00 98.44 170 THR A N 1
ATOM 1292 C CA . THR A 1 170 ? -9.316 13.666 7.872 1.00 98.44 170 THR A CA 1
ATOM 1293 C C . THR A 1 170 ? -8.509 14.155 9.067 1.00 98.44 170 THR A C 1
ATOM 1295 O O . THR A 1 170 ? -7.279 14.229 9.035 1.00 98.44 170 THR A O 1
ATOM 1298 N N . ASP A 1 171 ? -9.225 14.407 10.159 1.00 97.62 171 ASP A N 1
ATOM 1299 C CA . ASP A 1 171 ? -8.657 14.609 11.487 1.00 97.62 171 ASP A CA 1
ATOM 1300 C C . ASP A 1 171 ? -8.859 13.365 12.351 1.00 97.62 171 ASP A C 1
ATOM 1302 O O . ASP A 1 171 ? -9.867 12.664 12.260 1.00 97.62 171 ASP A O 1
ATOM 1306 N N . THR A 1 172 ? -7.904 13.099 13.241 1.00 97.12 172 THR A N 1
ATOM 1307 C CA . THR A 1 172 ? -7.963 11.946 14.147 1.00 97.12 172 THR A CA 1
ATOM 1308 C C . THR A 1 172 ? -8.607 12.311 15.481 1.00 97.12 172 THR A C 1
ATOM 1310 O O . THR A 1 172 ? -8.212 13.282 16.130 1.00 97.12 172 THR A O 1
ATOM 1313 N N . LYS A 1 173 ? -9.544 11.482 15.949 1.00 96.25 173 LYS A N 1
ATOM 1314 C CA . LYS A 1 173 ? -10.147 11.581 17.284 1.00 96.25 173 LYS A CA 1
ATOM 1315 C C . LYS A 1 173 ? -10.063 10.252 18.019 1.00 96.25 173 LYS A C 1
ATOM 1317 O O . LYS A 1 173 ? -10.323 9.194 17.456 1.00 96.25 173 LYS A O 1
ATOM 1322 N N . LYS A 1 174 ? -9.740 10.303 19.312 1.00 97.50 174 LYS A N 1
ATOM 1323 C CA . LYS A 1 174 ? -9.830 9.129 20.187 1.00 97.50 174 LYS A CA 1
ATOM 1324 C C . LYS A 1 174 ? -11.243 8.996 20.724 1.00 97.50 174 LYS A C 1
ATOM 1326 O O . LYS A 1 174 ? -11.800 9.969 21.229 1.00 97.50 174 LYS A O 1
ATOM 1331 N N . ARG A 1 175 ? -11.801 7.791 20.662 1.00 95.06 175 ARG A N 1
ATOM 1332 C CA . ARG A 1 175 ? -13.123 7.503 21.228 1.00 95.06 175 ARG A CA 1
ATOM 1333 C C . ARG A 1 175 ? -13.237 6.061 21.689 1.00 95.06 175 ARG A C 1
ATOM 1335 O O . ARG A 1 175 ? -12.598 5.170 21.137 1.00 95.06 175 ARG A O 1
ATOM 1342 N N . GLN A 1 176 ? -14.084 5.844 22.687 1.00 97.69 176 GLN A N 1
ATOM 1343 C CA . GLN A 1 176 ? -14.520 4.510 23.072 1.00 97.69 176 GLN A CA 1
ATOM 1344 C C . GLN A 1 176 ? -15.590 4.046 22.079 1.00 97.69 176 GLN A C 1
ATOM 1346 O O . GLN A 1 176 ? -16.549 4.777 21.818 1.00 97.69 176 GLN A O 1
ATOM 1351 N N . ILE A 1 177 ? -15.450 2.838 21.539 1.00 97.81 177 ILE A N 1
ATOM 1352 C CA . ILE A 1 177 ? -16.490 2.211 20.713 1.00 97.81 177 ILE A CA 1
ATOM 1353 C C . ILE A 1 177 ? -16.822 0.819 21.235 1.00 97.81 177 ILE A C 1
ATOM 1355 O O . ILE A 1 177 ? -16.083 0.236 22.030 1.00 97.81 177 ILE A O 1
ATOM 1359 N N . THR A 1 178 ? -17.952 0.289 20.776 1.00 98.19 178 THR A N 1
ATOM 1360 C CA . THR A 1 178 ? -18.285 -1.130 20.882 1.00 98.19 178 THR A CA 1
ATOM 1361 C C . THR A 1 178 ? -18.768 -1.607 19.524 1.00 98.19 178 THR A C 1
ATOM 1363 O O . THR A 1 178 ? -19.673 -1.006 18.949 1.00 98.19 178 THR A O 1
ATOM 1366 N N . LEU A 1 179 ? -18.158 -2.671 19.015 1.00 98.25 179 LEU A N 1
ATOM 1367 C CA . LEU A 1 179 ? -18.561 -3.344 17.790 1.00 98.25 179 LEU A CA 1
ATOM 1368 C C . LEU A 1 179 ? -19.163 -4.708 18.136 1.00 98.25 179 LEU A C 1
ATOM 1370 O O . LEU A 1 179 ? -18.623 -5.405 18.999 1.00 98.25 179 LEU A O 1
ATOM 1374 N N . PRO A 1 180 ? -20.269 -5.112 17.492 1.00 98.25 180 PRO A N 1
ATOM 1375 C CA . PRO A 1 180 ? -20.876 -6.412 17.741 1.00 98.25 180 PRO A CA 1
ATOM 1376 C C . PRO A 1 180 ? -19.990 -7.549 17.214 1.00 98.25 180 PRO A C 1
ATOM 1378 O O . PRO A 1 180 ? -19.137 -7.345 16.341 1.00 98.25 180 PRO A O 1
ATOM 1381 N N . ALA A 1 181 ? -20.245 -8.766 17.703 1.00 98.31 181 ALA A N 1
ATOM 1382 C CA . ALA A 1 181 ? -19.732 -9.980 17.072 1.00 98.31 181 ALA A CA 1
ATOM 1383 C C . ALA A 1 181 ? -20.114 -10.013 15.577 1.00 98.31 181 ALA A C 1
ATOM 1385 O O . ALA A 1 181 ? -21.156 -9.490 15.181 1.00 98.31 181 ALA A O 1
ATOM 1386 N N . GLY A 1 182 ? -19.253 -10.598 14.750 1.00 98.38 182 GLY A N 1
ATOM 1387 C CA . GLY A 1 182 ? -19.352 -10.569 13.290 1.00 98.38 182 GLY A CA 1
ATOM 1388 C C . GLY A 1 182 ? -18.689 -9.350 12.640 1.00 98.38 182 GLY A C 1
ATOM 1389 O O . GLY A 1 182 ? -18.502 -9.347 11.429 1.00 98.38 182 GLY A O 1
ATOM 1390 N N . SER A 1 183 ? -18.280 -8.343 13.421 1.00 98.69 183 SER A N 1
ATOM 1391 C CA . SER A 1 183 ? -17.360 -7.302 12.938 1.00 98.69 183 SER A CA 1
ATOM 1392 C C . SER A 1 183 ? -15.974 -7.894 12.665 1.00 98.69 183 SER A C 1
ATOM 1394 O O . SER A 1 183 ? -15.678 -9.022 13.060 1.00 98.69 183 SER A O 1
ATOM 1396 N N . PHE A 1 184 ? -15.108 -7.145 11.996 1.00 98.81 184 PHE A N 1
ATOM 1397 C CA . PHE A 1 184 ? -13.853 -7.663 11.467 1.00 98.81 184 PHE A CA 1
ATOM 1398 C C . PHE A 1 184 ? -12.638 -6.957 12.058 1.00 98.81 184 PHE A C 1
ATOM 1400 O O . PHE A 1 184 ? -12.691 -5.766 12.371 1.00 98.81 184 PHE A O 1
ATOM 1407 N N . LEU A 1 185 ? -11.536 -7.697 12.165 1.00 98.75 185 LEU A N 1
ATOM 1408 C CA . LEU A 1 185 ? -10.240 -7.205 12.613 1.00 98.75 185 LEU A CA 1
ATOM 1409 C C . LEU A 1 185 ? -9.172 -7.527 11.565 1.00 98.75 185 LEU A C 1
ATOM 1411 O O . LEU A 1 185 ? -9.018 -8.670 11.134 1.00 98.75 185 LEU A O 1
ATOM 1415 N N . VAL A 1 186 ? -8.404 -6.512 11.176 1.00 98.75 186 VAL A N 1
ATOM 1416 C CA . VAL A 1 186 ? -7.268 -6.629 10.255 1.00 98.75 186 VAL A CA 1
ATOM 1417 C C . VAL A 1 186 ? -5.995 -6.300 11.020 1.00 98.75 186 VAL A C 1
ATOM 1419 O O . VAL A 1 186 ? -5.680 -5.134 11.254 1.00 98.75 186 VAL A O 1
ATOM 1422 N N . SER A 1 187 ? -5.253 -7.324 11.438 1.00 98.38 187 SER A N 1
ATOM 1423 C CA . SER A 1 187 ? -3.961 -7.138 12.107 1.00 98.38 187 SER A CA 1
ATOM 1424 C C . SER A 1 187 ? -2.962 -6.486 11.157 1.00 98.38 187 SER A C 1
ATOM 1426 O O . SER A 1 187 ? -2.863 -6.888 10.000 1.00 98.38 187 SER A O 1
ATOM 1428 N N . THR A 1 188 ? -2.162 -5.531 11.629 1.00 97.75 188 THR A N 1
ATOM 1429 C CA . THR A 1 188 ? -1.078 -4.969 10.802 1.00 97.75 188 THR A CA 1
ATOM 1430 C C . THR A 1 188 ? 0.218 -5.770 10.914 1.00 97.75 188 THR A C 1
ATOM 1432 O O . THR A 1 188 ? 1.194 -5.467 10.229 1.00 97.75 188 THR A O 1
ATOM 1435 N N . LYS A 1 189 ? 0.249 -6.827 11.734 1.00 96.94 189 LYS A N 1
ATOM 1436 C CA . LYS A 1 189 ? 1.390 -7.744 11.887 1.00 96.94 189 LYS A CA 1
ATOM 1437 C C . LYS A 1 189 ? 1.287 -8.916 10.911 1.00 96.94 189 LYS A C 1
ATOM 1439 O O . LYS A 1 189 ? 1.337 -10.071 11.318 1.00 96.94 189 LYS A O 1
ATOM 1444 N N . GLN A 1 190 ? 1.123 -8.610 9.630 1.00 96.50 190 GLN A N 1
ATOM 1445 C CA . GLN A 1 190 ? 1.005 -9.589 8.549 1.00 96.50 190 GLN A CA 1
ATOM 1446 C C . GLN A 1 190 ? 1.758 -9.114 7.304 1.00 96.50 190 GLN A C 1
ATOM 1448 O O . GLN A 1 190 ? 2.013 -7.916 7.144 1.00 96.50 190 GLN A O 1
ATOM 1453 N N . LYS A 1 191 ? 2.092 -10.048 6.406 1.00 95.81 191 LYS A N 1
ATOM 1454 C CA . LYS A 1 191 ? 2.846 -9.773 5.171 1.00 95.81 191 LYS A CA 1
ATOM 1455 C C . LYS A 1 191 ? 2.192 -8.663 4.337 1.00 95.81 191 LYS A C 1
ATOM 1457 O O . LYS A 1 191 ? 2.864 -7.724 3.923 1.00 95.81 191 LYS A O 1
ATOM 1462 N N . ASN A 1 192 ? 0.874 -8.722 4.159 1.00 96.00 192 ASN A N 1
ATOM 1463 C CA . ASN A 1 192 ? 0.141 -7.820 3.267 1.00 96.00 192 ASN A CA 1
ATOM 1464 C C . ASN A 1 192 ? -0.422 -6.570 3.966 1.00 96.00 192 ASN A C 1
ATOM 1466 O O . ASN A 1 192 ? -1.279 -5.890 3.408 1.00 96.00 192 ASN A O 1
ATOM 1470 N N . ALA A 1 193 ? 0.079 -6.207 5.156 1.00 96.56 193 ALA A N 1
ATOM 1471 C CA . ALA A 1 193 ? -0.400 -5.021 5.876 1.00 96.56 193 ALA A CA 1
ATOM 1472 C C . ALA A 1 193 ? -0.206 -3.713 5.085 1.00 96.56 193 ALA A C 1
ATOM 1474 O O . ALA A 1 193 ? -1.011 -2.801 5.222 1.00 96.56 193 ALA A O 1
ATOM 1475 N N . GLY A 1 194 ? 0.801 -3.644 4.204 1.00 95.56 194 GLY A N 1
ATOM 1476 C CA . GLY A 1 194 ? 0.987 -2.506 3.299 1.00 95.56 194 GLY A CA 1
ATOM 1477 C C . GLY A 1 194 ? -0.224 -2.265 2.395 1.00 95.56 194 GLY A C 1
ATOM 1478 O O . GLY A 1 194 ? -0.612 -1.122 2.198 1.00 95.56 194 GLY A O 1
ATOM 1479 N N . LEU A 1 195 ? -0.879 -3.330 1.919 1.00 96.31 195 LEU A N 1
ATOM 1480 C CA . LEU A 1 195 ? -2.110 -3.208 1.138 1.00 96.31 195 LEU A CA 1
ATOM 1481 C C . LEU A 1 195 ? -3.265 -2.677 1.988 1.00 96.31 195 LEU A C 1
ATOM 1483 O O . LEU A 1 195 ? -4.022 -1.837 1.520 1.00 96.31 195 LEU A O 1
ATOM 1487 N N . ALA A 1 196 ? -3.368 -3.120 3.244 1.00 97.31 196 ALA A N 1
ATOM 1488 C CA . ALA A 1 196 ? -4.367 -2.594 4.169 1.00 97.31 196 ALA A CA 1
ATOM 1489 C C . ALA A 1 196 ? -4.159 -1.094 4.441 1.00 97.31 196 ALA A C 1
ATOM 1491 O O . ALA A 1 196 ? -5.138 -0.364 4.481 1.00 97.31 196 ALA A O 1
ATOM 1492 N N . PHE A 1 197 ? -2.913 -0.618 4.564 1.00 97.50 197 PHE A N 1
ATOM 1493 C CA . PHE A 1 197 ? -2.627 0.813 4.750 1.00 97.50 197 PHE A CA 1
ATOM 1494 C C . PHE A 1 197 ? -3.101 1.643 3.557 1.00 97.50 197 PHE A C 1
ATOM 1496 O O . PHE A 1 197 ? -3.802 2.629 3.734 1.00 97.50 197 PHE A O 1
ATOM 1503 N N . ILE A 1 198 ? -2.764 1.206 2.345 1.00 96.31 198 ILE A N 1
ATOM 1504 C CA . ILE A 1 198 ? -3.154 1.895 1.111 1.00 96.31 198 ILE A CA 1
ATOM 1505 C C . ILE A 1 198 ? -4.677 1.888 0.935 1.00 96.31 198 ILE A C 1
ATOM 1507 O O . ILE A 1 198 ? -5.267 2.922 0.656 1.00 96.31 198 ILE A O 1
ATOM 1511 N N . ALA A 1 199 ? -5.328 0.745 1.168 1.00 97.38 199 ALA A N 1
ATOM 1512 C CA . ALA A 1 199 ? -6.768 0.609 0.976 1.00 97.38 199 ALA A CA 1
ATOM 1513 C C . ALA A 1 199 ? -7.603 1.328 2.050 1.00 97.38 199 ALA A C 1
ATOM 1515 O O . ALA A 1 199 ? -8.696 1.808 1.746 1.00 97.38 199 ALA A O 1
ATOM 1516 N N . LEU A 1 200 ? -7.131 1.358 3.303 1.00 98.38 200 LEU A N 1
ATOM 1517 C CA . LEU A 1 200 ? -7.932 1.789 4.451 1.00 98.38 200 LEU A CA 1
ATOM 1518 C C . LEU A 1 200 ? -7.588 3.186 4.972 1.00 98.38 200 LEU A C 1
ATOM 1520 O O . LEU A 1 200 ? -8.405 3.718 5.712 1.00 98.38 200 LEU A O 1
ATOM 1524 N N . GLU A 1 201 ? -6.457 3.800 4.620 1.00 98.31 201 GLU A N 1
ATOM 1525 C CA . GLU A 1 201 ? -6.172 5.193 4.999 1.00 98.31 201 GLU A CA 1
ATOM 1526 C C . GLU A 1 201 ? -6.818 6.167 3.985 1.00 98.31 201 GLU A C 1
ATOM 1528 O O . GLU A 1 201 ? -6.408 6.162 2.824 1.00 98.31 201 GLU A O 1
ATOM 1533 N N . PRO A 1 202 ? -7.804 7.003 4.380 1.00 98.00 202 PRO A N 1
ATOM 1534 C CA . PRO A 1 202 ? -8.656 7.745 3.438 1.00 98.00 202 PRO A CA 1
ATOM 1535 C C . PRO A 1 202 ? -7.936 8.720 2.503 1.00 98.00 202 PRO A C 1
ATOM 1537 O O . PRO A 1 202 ? -8.409 8.969 1.401 1.00 98.00 202 PRO A O 1
ATOM 1540 N N . GLU A 1 203 ? -6.815 9.294 2.940 1.00 98.06 203 GLU A N 1
ATOM 1541 C CA . GLU A 1 203 ? -6.047 10.267 2.154 1.00 98.06 203 GLU A CA 1
ATOM 1542 C C . GLU A 1 203 ? -5.167 9.621 1.080 1.00 98.06 203 GLU A C 1
ATOM 1544 O O . GLU A 1 203 ? -4.560 10.328 0.273 1.00 98.06 203 GLU A O 1
ATOM 1549 N N . ASN A 1 204 ? -5.035 8.292 1.080 1.00 96.94 204 ASN A N 1
ATOM 1550 C CA . ASN A 1 204 ? -4.285 7.622 0.034 1.00 96.94 204 ASN A CA 1
ATOM 1551 C C . ASN A 1 204 ? -5.095 7.601 -1.271 1.00 96.94 204 ASN A C 1
ATOM 1553 O O . ASN A 1 204 ? -6.272 7.248 -1.266 1.00 96.94 204 ASN A O 1
ATOM 1557 N N . ILE A 1 205 ? -4.441 7.928 -2.390 1.00 94.06 205 ILE A N 1
ATOM 1558 C CA . ILE A 1 205 ? -5.067 8.016 -3.719 1.00 94.06 205 ILE A CA 1
ATOM 1559 C C . ILE A 1 205 ? -5.719 6.701 -4.180 1.00 94.06 205 ILE A C 1
ATOM 1561 O O . ILE A 1 205 ? -6.719 6.737 -4.893 1.00 94.06 205 ILE A O 1
ATOM 1565 N N . ASP A 1 206 ? -5.199 5.560 -3.720 1.00 94.12 206 ASP A N 1
ATOM 1566 C CA . ASP A 1 206 ? -5.690 4.213 -4.030 1.00 94.12 206 ASP A CA 1
ATOM 1567 C C . ASP A 1 206 ? -6.588 3.634 -2.920 1.00 94.12 206 ASP A C 1
ATOM 1569 O O . ASP A 1 206 ? -6.876 2.432 -2.888 1.00 94.12 206 ASP A O 1
ATOM 1573 N N . SER A 1 207 ? -7.030 4.474 -1.979 1.00 97.38 207 SER A N 1
ATOM 1574 C CA . SER A 1 207 ? -7.890 4.050 -0.878 1.00 97.38 207 SER A CA 1
ATOM 1575 C C . SER A 1 207 ? -9.319 3.763 -1.330 1.00 97.38 207 SER A C 1
ATOM 1577 O O . SER A 1 207 ? -9.826 4.288 -2.326 1.00 97.38 207 SER A O 1
ATOM 1579 N N . TYR A 1 208 ? -10.031 2.961 -0.537 1.00 97.81 208 TYR A N 1
ATOM 1580 C CA . TYR A 1 208 ? -11.461 2.738 -0.737 1.00 97.81 208 TYR A CA 1
ATOM 1581 C C . TYR A 1 208 ? -12.287 4.018 -0.581 1.00 97.81 208 TYR A C 1
ATOM 1583 O O . TYR A 1 208 ? -13.360 4.104 -1.178 1.00 97.81 208 TYR A O 1
ATOM 1591 N N . ALA A 1 209 ? -11.789 5.004 0.167 1.00 97.94 209 ALA A N 1
ATOM 1592 C CA . ALA A 1 209 ? -12.401 6.322 0.243 1.00 97.94 209 ALA A CA 1
ATOM 1593 C C . ALA A 1 209 ? -12.209 7.095 -1.071 1.00 97.94 209 ALA A C 1
ATOM 1595 O O . ALA A 1 209 ? -13.189 7.511 -1.684 1.00 97.94 209 ALA A O 1
ATOM 1596 N N . SER A 1 210 ? -10.970 7.199 -1.568 1.00 97.44 210 SER A N 1
ATOM 1597 C CA . SER A 1 210 ? -10.675 7.910 -2.817 1.00 97.44 210 SER A CA 1
ATOM 1598 C C . SER A 1 210 ? -11.368 7.309 -4.033 1.00 97.44 210 SER A C 1
ATOM 1600 O O . SER A 1 210 ? -11.810 8.048 -4.906 1.00 97.44 210 SER A O 1
ATOM 1602 N N . PHE A 1 211 ? -11.547 5.988 -4.073 1.00 97.19 211 PHE A N 1
ATOM 1603 C CA . PHE A 1 211 ? -12.289 5.308 -5.140 1.00 97.19 211 PHE A CA 1
ATOM 1604 C C . PHE A 1 211 ? -13.818 5.302 -4.950 1.00 97.19 211 PHE A C 1
ATOM 1606 O O . PHE A 1 211 ? -14.515 4.662 -5.740 1.00 97.19 211 PHE A O 1
ATOM 1613 N N . ASN A 1 212 ? -14.354 5.990 -3.931 1.00 95.06 212 ASN A N 1
ATOM 1614 C CA . ASN A 1 212 ? -15.786 6.029 -3.599 1.00 95.06 212 ASN A CA 1
ATOM 1615 C C . ASN A 1 212 ? -16.417 4.645 -3.325 1.00 95.06 212 ASN A C 1
ATOM 1617 O O . ASN A 1 212 ? -17.629 4.462 -3.434 1.00 95.06 212 ASN A O 1
ATOM 1621 N N . ILE A 1 213 ? -15.605 3.657 -2.931 1.00 96.62 213 ILE A N 1
ATOM 1622 C CA . ILE A 1 213 ? -16.091 2.364 -2.417 1.00 96.62 213 ILE A CA 1
ATOM 1623 C C . ILE A 1 213 ? -16.664 2.559 -1.006 1.00 96.62 213 ILE A C 1
ATOM 1625 O O . ILE A 1 213 ? -17.658 1.929 -0.643 1.00 96.62 213 ILE A O 1
ATOM 1629 N N . ILE A 1 214 ? -16.041 3.446 -0.230 1.00 97.38 214 ILE A N 1
ATOM 1630 C CA . ILE A 1 214 ? -16.586 4.029 0.993 1.00 97.38 214 ILE A CA 1
ATOM 1631 C C . ILE A 1 214 ? -16.841 5.506 0.669 1.00 97.38 214 ILE A C 1
ATOM 1633 O O . ILE A 1 214 ? -15.899 6.294 0.731 1.00 97.38 214 ILE A O 1
ATOM 1637 N N . PRO A 1 215 ? -18.059 5.887 0.248 1.00 95.50 215 PRO A N 1
ATOM 1638 C CA . PRO A 1 215 ? -18.367 7.285 -0.027 1.00 95.50 215 PRO A CA 1
ATOM 1639 C C . PRO A 1 215 ? -18.318 8.088 1.276 1.00 95.50 215 PRO A C 1
ATOM 1641 O O . PRO A 1 215 ? -18.792 7.613 2.310 1.00 95.50 215 PRO A O 1
ATOM 1644 N N . LEU A 1 216 ? -17.721 9.279 1.218 1.00 97.06 216 LEU A N 1
ATOM 1645 C CA . LEU A 1 216 ? -17.501 10.146 2.373 1.00 97.06 216 LEU A CA 1
ATOM 1646 C C . LEU A 1 216 ? -17.775 11.610 2.026 1.00 97.06 216 LEU A C 1
ATOM 1648 O O . LEU A 1 216 ? -17.229 12.148 1.056 1.00 97.06 216 LEU A O 1
ATOM 1652 N N . GLU A 1 217 ? -18.553 12.268 2.876 1.00 97.25 217 GLU A N 1
ATOM 1653 C CA . GLU A 1 217 ? -18.823 13.700 2.841 1.00 97.25 217 GLU A CA 1
ATOM 1654 C C . GLU A 1 217 ? -18.163 14.421 4.025 1.00 97.25 217 GLU A C 1
ATOM 1656 O O . GLU A 1 217 ? -17.713 13.822 5.004 1.00 97.25 217 GLU A O 1
ATOM 1661 N N . VAL A 1 218 ? -18.068 15.749 3.933 1.00 98.25 218 VAL A N 1
ATOM 1662 C CA . VAL A 1 218 ? -17.514 16.571 5.015 1.00 98.25 218 VAL A CA 1
ATOM 1663 C C . VAL A 1 218 ? -18.358 16.406 6.278 1.00 98.25 218 VAL A C 1
ATOM 1665 O O . VAL A 1 218 ? -19.568 16.613 6.257 1.00 98.25 218 VAL A O 1
ATOM 1668 N N . GLY A 1 219 ? -17.704 16.094 7.398 1.00 97.31 219 GLY A N 1
ATOM 1669 C CA . GLY A 1 219 ? -18.355 15.845 8.684 1.00 97.31 219 GLY A CA 1
ATOM 1670 C C . GLY A 1 219 ? -18.602 14.368 8.990 1.00 97.31 219 GLY A C 1
ATOM 1671 O O . GLY A 1 219 ? -18.814 14.039 10.162 1.00 97.31 219 GLY A O 1
ATOM 1672 N N . ASP A 1 220 ? -18.495 13.482 7.996 1.00 98.12 220 ASP A N 1
ATOM 1673 C CA . ASP A 1 220 ? -18.630 12.046 8.215 1.00 98.12 220 ASP A CA 1
ATOM 1674 C C . ASP A 1 220 ? -17.526 11.505 9.128 1.00 98.12 220 ASP A C 1
ATOM 1676 O O . ASP A 1 220 ? -16.386 11.983 9.164 1.00 98.12 220 ASP A O 1
ATOM 1680 N N . GLU A 1 221 ? -17.867 10.457 9.872 1.00 97.69 221 GLU A N 1
ATOM 1681 C CA . GLU A 1 221 ? -16.879 9.612 10.527 1.00 97.69 221 GLU A CA 1
ATOM 1682 C C . GLU A 1 221 ? -16.585 8.405 9.640 1.00 97.69 221 GLU A C 1
ATOM 1684 O O . GLU A 1 221 ? -17.482 7.659 9.246 1.00 97.69 221 GLU A O 1
ATOM 1689 N N . TYR A 1 222 ? -15.305 8.195 9.358 1.00 98.06 222 TYR A N 1
ATOM 1690 C CA . TYR A 1 222 ? -14.848 7.076 8.562 1.00 98.06 222 TYR A CA 1
ATOM 1691 C C . TYR A 1 222 ? -15.118 5.746 9.290 1.00 98.06 222 TYR A C 1
ATOM 1693 O O . TYR A 1 222 ? -14.735 5.591 10.454 1.00 98.06 222 TYR A O 1
ATOM 1701 N N . PRO A 1 223 ? -15.733 4.748 8.629 1.00 97.44 223 PRO A N 1
ATOM 1702 C CA . PRO A 1 223 ? -16.213 3.535 9.287 1.00 97.44 223 PRO A CA 1
ATOM 1703 C C . PRO A 1 223 ? -15.123 2.481 9.538 1.00 97.44 223 PRO A C 1
ATOM 1705 O O . PRO A 1 223 ? -15.444 1.324 9.806 1.00 97.44 223 PRO A O 1
ATOM 1708 N N . VAL A 1 224 ? -13.844 2.843 9.438 1.00 98.38 224 VAL A N 1
ATOM 1709 C CA . VAL A 1 224 ? -12.719 1.959 9.757 1.00 98.38 224 VAL A CA 1
ATOM 1710 C C . VAL A 1 224 ? -11.918 2.583 10.886 1.00 98.38 224 VAL A C 1
ATOM 1712 O O . VAL A 1 224 ? -11.420 3.703 10.779 1.00 98.38 224 VAL A O 1
ATOM 1715 N N . PHE A 1 225 ? -11.781 1.837 11.977 1.00 98.62 225 PHE A N 1
ATOM 1716 C CA . PHE A 1 225 ? -11.175 2.337 13.204 1.00 98.62 225 PHE A CA 1
ATOM 1717 C C . PHE A 1 225 ? -9.770 1.782 13.392 1.00 98.62 225 PHE A C 1
ATOM 1719 O O . PHE A 1 225 ? -9.510 0.612 13.112 1.00 98.62 225 PHE A O 1
ATOM 1726 N N . ARG A 1 226 ? -8.868 2.610 13.911 1.00 98.62 226 ARG A N 1
ATOM 1727 C CA . ARG A 1 226 ? -7.466 2.266 14.154 1.00 98.62 226 ARG A CA 1
ATOM 1728 C C . ARG A 1 226 ? -7.279 1.917 15.631 1.00 98.62 226 ARG A C 1
ATOM 1730 O O . ARG A 1 226 ? -7.508 2.744 16.511 1.00 98.62 226 ARG A O 1
ATOM 1737 N N . VAL A 1 227 ? -6.873 0.682 15.913 1.00 98.38 227 VAL A N 1
ATOM 1738 C CA . VAL A 1 227 ? -6.440 0.256 17.252 1.00 98.38 227 VAL A CA 1
ATOM 1739 C C . VAL A 1 227 ? -4.929 0.424 17.308 1.00 98.38 227 VAL A C 1
ATOM 1741 O O . VAL A 1 227 ? -4.226 -0.197 16.508 1.00 98.38 227 VAL A O 1
ATOM 1744 N N . MET A 1 228 ? -4.445 1.268 18.215 1.00 96.75 228 MET A N 1
ATOM 1745 C CA . MET A 1 228 ? -3.022 1.607 18.347 1.00 96.75 228 MET A CA 1
ATOM 1746 C C . MET A 1 228 ? -2.235 0.578 19.152 1.00 96.75 228 MET A C 1
ATOM 1748 O O . MET A 1 228 ? -2.794 0.030 20.127 1.00 96.75 228 MET A O 1
#

Foldseek 3Di:
DVLLLDDDDDDDDDDPPQPCPCVVVRVVVSVVVVCVVVVVCVVCVVVRVCVSVVVLQCQLVDFDWDQQDFDKDKDWDFDWDQDPVPRDTGTDTDIDTDCVVTGGPDTGGAFQKKWFALVPVVVVVVCVVVVFDKDFFQAKDKDKWKWWAWADWDWDPDDDPNATFIQTDTDIDIDIDIGGGRIMMGGCSGSSVSVVSQQQVLRRCNHCPRRVVPDDDHGDIRRMIGHD

Organism: NCBI:txid33205

Secondary structure (DSSP, 8-state):
-TTTT----------TT-TTTTHHHHHHHHHHHHHHHHHHHHHTHHHHHHHHHHHHHHHHH--SPEEEEEEEEEEEEEEEEE-TTT--EEEEEEEEEEEEEEEEEEEEPPPSEEEE-GGGHHHHHHHHHTT---EEPSS-EEEEEEEEEEEEEEEEEEEETTEEEEEEEEEEEEEEEEE-TT-EEEESSSTTHHHHHHHHSTTSTTSTTTTTSS---TTPBPS-EEE-

pLDDT: mean 95.09, std 5.0, range [55.69, 98.81]

Sequence (228 aa):
MGLSQTITFLIEMRGIGLADQEFQRRTAAGLTMASAIIDTAANNAQKVFKTVEGGIKDFMKSKEPIVVTDSTKYRTRQFQMIDYKTGSLVKVPVQFASTTPTAANLTRSRPGSYLIPIAWTGIVERLKVSGVEVETLSKPWSGTVEALNVTSSELSSSYYEGTVLATITTDTKKRQITLPAGSFLVSTKQKNAGLAFIALEPENIDSYASFNIIPLEVGDEYPVFRVM

Radius of gyration: 22.33 Å; chains: 1; bounding box: 50×36×61 Å